Protein AF-A0ABD2VZR1-F1 (afdb_monomer_lite)

pLDDT: mean 88.56, std 12.57, range [44.75, 98.44]

Radius of gyration: 23.58 Å; chains: 1; bounding box: 72×34×69 Å

Secondary structure (DSSP, 8-state):
-HHHHS--HHHHHHHHHHHHHTT-HHHHHHHHHHHHHT----HHHHHHHHHHHHHTT-HHHHHHHHHHHHHHS-GGG--HHHHHHHHHHHHHTT-HHHHHHHHHHHHTTT--HHHHHHHHHHHHHH-SSSHHHHHHHHHHHHHHTT-HHHHHHHHHHHHHHHHHTS--HHHHHHHHHHHHHH-TT-GGGTSB--TT-TTS-B-HHHHHHHHTTTS--TT-HHHHHHHHHHHHHHHHHHHHHHHHHHHHHHHHHHHTT--

Sequence (259 aa):
MCYELSPSDHYGISLARMYKESRNWKKCSEIYNEIYRRGPTNIKVRLILALCFMNSKDFVKAKNCLDYIERLLPAEKRSKTYYHYLGKYYEKTGNKLKVKENYLKAIGETGNFPADMDYFNFIKNSSKNNEDAIKHLQNMLERYENRKGYTVNILLNLAFIYLFENNDKKQAAEYFLKAIKTNPLDPQLKDFRGPFQFKIKYNIFQLIRQNILTEYDKSYGATLKELKNYCIEYENQKQGSNALNSLDKKFAKALSLKE

Organism: NCBI:txid54128

Foldseek 3Di:
DVCVVPVDLVVLLVVLVVCVVVVVPPSSVVSLVVSVVVPDLDLVSLLSSLVNCLVVVVLVSNVVSLVSVPVVDPPVPDALSSLLSQLSSCVSVVPLVSNVVSLCSSQDDLGDLVSLLVVLLSVVVPDPDCVVSLVSLVVQCVNCVVPLLSNLLSLQQQLVCCVPPVVNLLSNLVSLLVSCVSPVPHVCCQFPQYSPRNVDGDNVLVVCVVRPVPDPDPPNPPSSVSSVVSSVVVVVVVVVVVVVVVVVVVVVVVVVVVD

Structure (mmCIF, N/CA/C/O backbone):
data_AF-A0ABD2VZR1-F1
#
_entry.id   AF-A0ABD2VZR1-F1
#
loop_
_atom_site.group_PDB
_atom_site.id
_atom_site.type_symbol
_atom_site.label_atom_id
_atom_site.label_alt_id
_atom_site.label_comp_id
_atom_site.label_asym_id
_atom_site.label_entity_id
_atom_site.label_seq_id
_atom_site.pdbx_PDB_ins_code
_atom_site.Cartn_x
_atom_site.Cartn_y
_atom_site.Cartn_z
_atom_site.occupancy
_atom_site.B_iso_or_equiv
_atom_site.auth_seq_id
_atom_site.auth_comp_id
_atom_site.auth_asym_id
_atom_site.auth_atom_id
_atom_site.pdbx_PDB_model_num
ATOM 1 N N . MET A 1 1 ? -3.777 8.237 -33.537 1.00 50.34 1 MET A N 1
ATOM 2 C CA . MET A 1 1 ? -3.324 9.509 -34.137 1.00 50.34 1 MET A CA 1
ATOM 3 C C . MET A 1 1 ? -1.960 9.985 -33.630 1.00 50.34 1 MET A C 1
ATOM 5 O O . MET A 1 1 ? -1.003 9.733 -34.336 1.00 50.34 1 MET A O 1
ATOM 9 N N . CYS A 1 2 ? -1.768 10.584 -32.440 1.00 46.00 2 CYS A N 1
ATOM 10 C CA . CYS A 1 2 ? -0.440 11.159 -32.094 1.00 46.00 2 CYS A CA 1
ATOM 11 C C . CYS A 1 2 ? 0.729 10.152 -31.980 1.00 46.00 2 CYS A C 1
ATOM 13 O O . CYS A 1 2 ? 1.847 10.490 -32.344 1.00 46.00 2 CYS A O 1
ATOM 15 N N . TYR A 1 3 ? 0.494 8.917 -31.516 1.00 54.31 3 TYR A N 1
ATOM 16 C CA . TYR A 1 3 ? 1.541 7.877 -31.456 1.00 54.31 3 TYR A CA 1
ATOM 17 C C . TYR A 1 3 ? 1.923 7.330 -32.843 1.00 54.31 3 TYR A C 1
ATOM 19 O O . TYR A 1 3 ? 3.084 7.024 -33.084 1.00 54.31 3 TYR A O 1
ATOM 27 N N . GLU A 1 4 ? 0.953 7.250 -33.756 1.00 56.28 4 GLU A N 1
ATOM 28 C CA . GLU A 1 4 ? 1.162 6.803 -35.143 1.00 56.28 4 GLU A CA 1
ATOM 29 C C . GLU A 1 4 ? 1.913 7.856 -35.970 1.00 56.28 4 GLU A C 1
ATOM 31 O O . GLU A 1 4 ? 2.596 7.510 -36.925 1.00 56.28 4 GLU A O 1
ATOM 36 N N . LEU A 1 5 ? 1.812 9.132 -35.582 1.00 49.75 5 LEU A N 1
ATOM 37 C CA . LEU A 1 5 ? 2.436 10.263 -36.273 1.00 49.75 5 LEU A CA 1
ATOM 38 C C . LEU A 1 5 ? 3.843 10.601 -35.740 1.00 49.75 5 LEU A C 1
ATOM 40 O O . LEU A 1 5 ? 4.643 11.182 -36.468 1.00 49.75 5 LEU A O 1
ATOM 44 N N . SER A 1 6 ? 4.173 10.239 -34.492 1.00 52.94 6 SER A N 1
ATOM 45 C CA . SER A 1 6 ? 5.535 10.332 -33.940 1.00 52.94 6 SER A CA 1
ATOM 46 C C . SER A 1 6 ? 5.726 9.337 -32.779 1.00 52.94 6 SER A C 1
ATOM 48 O O . SER A 1 6 ? 5.293 9.612 -31.651 1.00 52.94 6 SER A O 1
ATOM 50 N N . PRO A 1 7 ? 6.359 8.170 -33.017 1.00 61.22 7 PRO A N 1
ATOM 51 C CA . PRO A 1 7 ? 6.551 7.141 -31.996 1.00 61.22 7 PRO A CA 1
ATOM 52 C C . PRO A 1 7 ? 7.570 7.573 -30.932 1.00 61.22 7 PRO A C 1
ATOM 54 O O . PRO A 1 7 ? 8.730 7.171 -30.943 1.00 61.22 7 PRO A O 1
ATOM 57 N N . SER A 1 8 ? 7.144 8.391 -29.971 1.00 77.31 8 SER A N 1
ATOM 58 C CA . SER A 1 8 ? 7.929 8.646 -28.763 1.00 77.31 8 SER A CA 1
ATOM 59 C C . SER A 1 8 ? 7.570 7.624 -27.686 1.00 77.31 8 SER A C 1
ATOM 61 O O . SER A 1 8 ? 6.398 7.283 -27.483 1.00 77.31 8 SER A O 1
ATOM 63 N N . ASP A 1 9 ? 8.572 7.146 -26.947 1.00 79.69 9 ASP A N 1
ATOM 64 C CA . ASP A 1 9 ? 8.340 6.224 -25.831 1.00 79.69 9 ASP A CA 1
ATOM 65 C C . ASP A 1 9 ? 7.399 6.830 -24.782 1.00 79.69 9 ASP A C 1
ATOM 67 O O . ASP A 1 9 ? 6.584 6.124 -24.197 1.00 79.69 9 ASP A O 1
ATOM 71 N N . HIS A 1 10 ? 7.440 8.151 -24.585 1.00 77.12 10 HIS A N 1
ATOM 72 C CA . HIS A 1 10 ? 6.560 8.857 -23.653 1.00 77.12 10 HIS A CA 1
ATOM 73 C C . HIS A 1 10 ? 5.085 8.790 -24.082 1.00 77.12 10 HIS A C 1
ATOM 75 O O . HIS A 1 10 ? 4.210 8.520 -23.250 1.00 77.12 10 HIS A O 1
ATOM 81 N N . TYR A 1 11 ? 4.799 8.982 -25.375 1.00 82.81 11 TYR A N 1
ATOM 82 C CA . TYR A 1 11 ? 3.443 8.831 -25.909 1.00 82.81 11 TYR A CA 1
ATOM 83 C C . TYR A 1 11 ? 2.989 7.370 -25.871 1.00 82.81 11 TYR A C 1
ATOM 85 O O . TYR A 1 11 ? 1.862 7.099 -25.455 1.00 82.81 11 TYR A O 1
ATOM 93 N N . GLY A 1 12 ? 3.876 6.426 -26.198 1.00 84.38 12 GLY A N 1
ATOM 94 C CA . GLY A 1 12 ? 3.585 4.993 -26.115 1.00 84.38 12 GLY A CA 1
ATOM 95 C C . GLY A 1 12 ? 3.244 4.540 -24.693 1.00 84.38 12 GLY A C 1
ATOM 96 O O . GLY A 1 12 ? 2.244 3.857 -24.480 1.00 84.38 12 GLY A O 1
ATOM 97 N N . ILE A 1 13 ? 4.016 4.974 -23.691 1.00 87.94 13 ILE A N 1
ATOM 98 C CA . ILE A 1 13 ? 3.742 4.686 -22.276 1.00 87.94 13 ILE A CA 1
ATOM 99 C C . ILE A 1 13 ? 2.382 5.246 -21.848 1.00 87.94 13 ILE A C 1
ATOM 101 O O . ILE A 1 13 ? 1.636 4.570 -21.133 1.00 87.94 13 ILE A O 1
ATOM 105 N N . SER A 1 14 ? 2.051 6.461 -22.286 1.00 87.88 14 SER A N 1
ATOM 106 C CA . SER A 1 14 ? 0.778 7.108 -21.956 1.00 87.88 14 SER A CA 1
ATOM 107 C C . SER A 1 14 ? -0.401 6.357 -22.580 1.00 87.88 14 SER A C 1
ATOM 109 O O . SER A 1 14 ? -1.375 6.059 -21.891 1.00 87.88 14 SER A O 1
ATOM 111 N N . LEU A 1 15 ? -0.275 5.953 -23.846 1.00 89.00 15 LEU A N 1
ATOM 112 C CA . LEU A 1 15 ? -1.278 5.155 -24.547 1.00 89.00 15 LEU A CA 1
ATOM 113 C C . LEU A 1 15 ? -1.466 3.774 -23.904 1.00 89.00 15 LEU A C 1
ATOM 115 O O . LEU A 1 15 ? -2.593 3.351 -23.647 1.00 89.00 15 LEU A O 1
ATOM 119 N N . ALA A 1 16 ? -0.373 3.082 -23.579 1.00 88.75 16 ALA A N 1
ATOM 120 C CA . ALA A 1 16 ? -0.436 1.799 -22.887 1.00 88.75 16 ALA A CA 1
ATOM 121 C C . ALA A 1 16 ? -1.108 1.930 -21.510 1.00 88.75 16 ALA A C 1
ATOM 123 O O . ALA A 1 16 ? -1.916 1.081 -21.129 1.00 88.75 16 ALA A O 1
ATOM 124 N N . ARG A 1 17 ? -0.857 3.033 -20.788 1.00 87.00 17 ARG A N 1
ATOM 125 C CA . ARG A 1 17 ? -1.558 3.342 -19.536 1.00 87.00 17 ARG A CA 1
ATOM 126 C C . ARG A 1 17 ? -3.061 3.526 -19.762 1.00 87.00 17 ARG A C 1
ATOM 128 O O . ARG A 1 17 ? -3.834 2.960 -19.002 1.00 87.00 17 ARG A O 1
ATOM 135 N N . MET A 1 18 ? -3.493 4.228 -20.810 1.00 90.62 18 MET A N 1
ATOM 136 C CA . MET A 1 18 ? -4.925 4.351 -21.135 1.00 90.62 18 MET A CA 1
ATOM 137 C C . MET A 1 18 ? -5.574 2.988 -21.418 1.00 90.62 18 MET A C 1
ATOM 139 O O . MET A 1 18 ? -6.669 2.697 -20.928 1.00 90.62 18 MET A O 1
ATOM 143 N N . TYR A 1 19 ? -4.886 2.111 -22.154 1.00 90.62 19 TYR A N 1
ATOM 144 C CA . TYR A 1 19 ? -5.368 0.747 -22.377 1.00 90.62 19 TYR A CA 1
ATOM 145 C C . TYR A 1 19 ? -5.418 -0.080 -21.089 1.00 90.62 19 TYR A C 1
ATOM 147 O O . TYR A 1 19 ? -6.352 -0.851 -20.891 1.00 90.62 19 TYR A O 1
ATOM 155 N N . LYS A 1 20 ? -4.467 0.117 -20.172 1.00 87.00 20 LYS A N 1
ATOM 156 C CA . LYS A 1 20 ? -4.504 -0.490 -18.838 1.00 87.00 20 LYS A CA 1
ATOM 157 C C . LYS A 1 20 ? -5.729 -0.037 -18.033 1.00 87.00 20 LYS A C 1
ATOM 159 O O . LYS A 1 20 ? -6.418 -0.887 -17.476 1.00 87.00 20 LYS A O 1
ATOM 164 N N . GLU A 1 21 ? -6.010 1.265 -17.983 1.00 89.06 21 GLU A N 1
ATOM 165 C CA . GLU A 1 21 ? -7.158 1.809 -17.234 1.00 89.06 21 GLU A CA 1
ATOM 166 C C . GLU A 1 21 ? -8.500 1.337 -17.819 1.00 89.06 21 GLU A C 1
ATOM 168 O O . GLU A 1 21 ? -9.423 1.003 -17.081 1.00 89.06 21 GLU A O 1
ATOM 173 N N . SER A 1 22 ? -8.582 1.191 -19.146 1.00 92.19 22 SER A N 1
ATOM 174 C CA . SER A 1 22 ? -9.737 0.585 -19.833 1.00 92.19 22 SER A CA 1
ATOM 175 C C . SER A 1 22 ? -9.766 -0.950 -19.774 1.00 92.19 22 SER A C 1
ATOM 177 O O . SER A 1 22 ? -10.600 -1.578 -20.424 1.00 92.19 22 SER A O 1
ATOM 179 N N . ARG A 1 23 ? -8.873 -1.576 -18.990 1.00 89.25 23 ARG A N 1
ATOM 180 C CA . ARG A 1 23 ? -8.733 -3.036 -18.823 1.00 89.25 23 ARG A CA 1
ATOM 181 C C . ARG A 1 23 ? -8.449 -3.799 -20.121 1.00 89.25 23 ARG A C 1
ATOM 183 O O . ARG A 1 23 ? -8.603 -5.018 -20.176 1.00 89.25 23 ARG A O 1
ATOM 190 N N . ASN A 1 24 ? -7.977 -3.113 -21.157 1.00 92.06 24 ASN A N 1
ATOM 191 C CA . ASN A 1 24 ? -7.514 -3.733 -22.388 1.00 92.06 24 ASN A CA 1
ATOM 192 C C . ASN A 1 24 ? -6.059 -4.203 -22.232 1.00 92.06 24 ASN A C 1
ATOM 194 O O . ASN A 1 24 ? -5.109 -3.594 -22.731 1.00 92.06 24 ASN A O 1
ATOM 198 N N . TRP A 1 25 ? -5.886 -5.308 -21.505 1.00 88.69 25 TRP A N 1
ATOM 199 C CA . TRP A 1 25 ? -4.573 -5.873 -21.178 1.00 88.69 25 TRP A CA 1
ATOM 200 C C . TRP A 1 25 ? -3.774 -6.295 -22.413 1.00 88.69 25 TRP A C 1
ATOM 202 O O . TRP A 1 25 ? -2.551 -6.168 -22.413 1.00 88.69 25 TRP A O 1
ATOM 212 N N . LYS A 1 26 ? -4.460 -6.753 -23.469 1.00 91.50 26 LYS A N 1
ATOM 213 C CA . LYS A 1 26 ? -3.831 -7.199 -24.716 1.00 91.50 26 LYS A CA 1
ATOM 214 C C . LYS A 1 26 ? -3.113 -6.042 -25.414 1.00 91.50 26 LYS A C 1
ATOM 216 O O . LYS A 1 26 ? -1.892 -6.088 -25.537 1.00 91.50 26 LYS A O 1
ATOM 221 N N . LYS A 1 27 ? -3.838 -4.970 -25.761 1.00 91.31 27 LYS A N 1
ATOM 222 C CA . LYS A 1 27 ? -3.250 -3.790 -26.423 1.00 91.31 27 LYS A CA 1
ATOM 223 C C . LYS A 1 27 ? -2.188 -3.112 -25.559 1.00 91.31 27 LYS A C 1
ATOM 225 O O . LYS A 1 27 ? -1.153 -2.679 -26.050 1.00 91.31 27 LYS A O 1
ATOM 230 N N . CYS A 1 28 ? -2.425 -3.061 -24.249 1.00 90.31 28 CYS A N 1
ATOM 231 C CA . CYS A 1 28 ? -1.456 -2.561 -23.280 1.00 90.31 28 CYS A CA 1
ATOM 232 C C . CYS A 1 28 ? -0.124 -3.336 -23.344 1.00 90.31 28 CYS A C 1
ATOM 234 O O . CYS A 1 28 ? 0.944 -2.734 -23.467 1.00 90.31 28 CYS A O 1
ATOM 236 N N . SER A 1 29 ? -0.188 -4.671 -23.325 1.00 91.00 29 SER A N 1
ATOM 237 C CA . SER A 1 29 ? 0.989 -5.538 -23.433 1.00 91.00 29 SER A CA 1
ATOM 238 C C . SER A 1 29 ? 1.692 -5.398 -24.785 1.00 91.00 29 SER A C 1
ATOM 240 O O . SER A 1 29 ? 2.920 -5.328 -24.827 1.00 91.00 29 SER A O 1
ATOM 242 N N . GLU A 1 30 ? 0.942 -5.319 -25.888 1.00 92.56 30 GLU A N 1
ATOM 243 C CA . GLU A 1 30 ? 1.495 -5.136 -27.238 1.00 92.56 30 GLU A CA 1
ATOM 244 C C . GLU A 1 30 ? 2.356 -3.869 -27.320 1.00 92.56 30 GLU A C 1
ATOM 246 O O . GLU A 1 30 ? 3.522 -3.950 -27.712 1.00 92.56 30 GLU A O 1
ATOM 251 N N . ILE A 1 31 ? 1.833 -2.736 -26.840 1.00 92.38 31 ILE A N 1
ATOM 252 C CA . ILE A 1 31 ? 2.553 -1.456 -26.844 1.00 92.38 31 ILE A CA 1
ATOM 253 C C . ILE A 1 31 ? 3.791 -1.516 -25.942 1.00 92.38 31 ILE A C 1
ATOM 255 O O . ILE A 1 31 ? 4.868 -1.088 -26.350 1.00 92.38 31 ILE A O 1
ATOM 259 N N . TYR A 1 32 ? 3.695 -2.079 -24.731 1.00 94.00 32 TYR A N 1
ATOM 260 C CA . TYR A 1 32 ? 4.876 -2.208 -23.866 1.00 94.00 32 TYR A CA 1
ATOM 261 C C . TYR A 1 32 ? 5.965 -3.093 -24.482 1.00 94.00 32 TYR A C 1
ATOM 263 O O . TYR A 1 32 ? 7.149 -2.776 -24.358 1.00 94.00 32 TYR A O 1
ATOM 271 N N . ASN A 1 33 ? 5.592 -4.174 -25.171 1.00 94.44 33 ASN A N 1
ATOM 272 C CA . ASN A 1 33 ? 6.547 -5.027 -25.878 1.00 94.44 33 ASN A CA 1
ATOM 273 C C . ASN A 1 33 ? 7.143 -4.343 -27.114 1.00 94.44 33 ASN A C 1
ATOM 275 O O . ASN A 1 33 ? 8.298 -4.599 -27.448 1.00 94.44 33 ASN A O 1
ATOM 279 N N . GLU A 1 34 ? 6.387 -3.495 -27.808 1.00 93.44 34 GLU A N 1
ATOM 280 C CA . GLU A 1 34 ? 6.906 -2.669 -28.901 1.00 93.44 34 GLU A CA 1
ATOM 281 C C . GLU A 1 34 ? 7.941 -1.663 -28.385 1.00 93.44 34 GLU A C 1
ATOM 283 O O . GLU A 1 34 ? 9.075 -1.662 -28.862 1.00 93.44 34 GLU A O 1
ATOM 288 N N . ILE A 1 35 ? 7.602 -0.892 -27.344 1.00 93.56 35 ILE A N 1
ATOM 289 C CA . ILE A 1 35 ? 8.530 0.047 -26.697 1.00 93.56 35 ILE A CA 1
ATOM 290 C C . ILE A 1 35 ? 9.787 -0.700 -26.252 1.00 93.56 35 ILE A C 1
ATOM 292 O O . ILE A 1 35 ? 10.892 -0.277 -26.567 1.00 93.56 35 ILE A O 1
ATOM 296 N N . TYR A 1 36 ? 9.638 -1.837 -25.566 1.00 94.62 36 TYR A N 1
ATOM 297 C CA . TYR A 1 36 ? 10.771 -2.642 -25.110 1.00 94.62 36 TYR A CA 1
ATOM 298 C C . TYR A 1 36 ? 11.687 -3.088 -26.258 1.00 94.62 36 TYR A C 1
ATOM 300 O O . TYR A 1 36 ? 12.907 -2.984 -26.125 1.00 94.62 36 TYR A O 1
ATOM 308 N N . ARG A 1 37 ? 11.119 -3.529 -27.392 1.00 94.12 37 ARG A N 1
ATOM 309 C CA . ARG A 1 37 ? 11.880 -3.951 -28.583 1.00 94.12 37 ARG A CA 1
ATOM 310 C C . ARG A 1 37 ? 12.708 -2.825 -29.198 1.00 94.12 37 ARG A C 1
ATOM 312 O O . ARG A 1 37 ? 13.781 -3.101 -29.718 1.00 94.12 37 ARG A O 1
ATOM 319 N N . ARG A 1 38 ? 12.263 -1.570 -29.085 1.00 91.88 38 ARG A N 1
ATOM 320 C CA . ARG A 1 38 ? 13.041 -0.396 -29.521 1.00 91.88 38 ARG A CA 1
ATOM 321 C C . ARG A 1 38 ? 14.235 -0.077 -28.615 1.00 91.88 38 ARG A C 1
ATOM 323 O O . ARG A 1 38 ? 15.052 0.762 -28.969 1.00 91.88 38 ARG A O 1
ATOM 330 N N . GLY A 1 39 ? 14.357 -0.735 -27.459 1.00 90.69 39 GLY A N 1
ATOM 331 C CA . GLY A 1 39 ? 15.510 -0.599 -26.568 1.00 90.69 39 GLY A CA 1
ATOM 332 C C . GLY A 1 39 ? 15.634 0.787 -25.919 1.00 90.69 39 GLY A C 1
ATOM 333 O O . GLY A 1 39 ? 16.695 1.400 -26.017 1.00 90.69 39 GLY A O 1
ATOM 334 N N . PRO A 1 40 ? 14.606 1.282 -25.203 1.00 90.06 40 PRO A N 1
ATOM 335 C CA . PRO A 1 40 ? 14.547 2.666 -24.737 1.00 90.06 40 PRO A CA 1
ATOM 336 C C . PRO A 1 40 ? 15.723 2.980 -23.814 1.00 90.06 40 PRO A C 1
ATOM 338 O O . PRO A 1 40 ? 15.978 2.248 -22.861 1.00 90.06 40 PRO A O 1
ATOM 341 N N . THR A 1 41 ? 16.452 4.067 -24.039 1.00 91.44 41 THR A N 1
ATOM 342 C CA . THR A 1 41 ? 17.590 4.444 -23.175 1.00 91.44 41 THR A CA 1
ATOM 343 C C . THR A 1 41 ? 17.154 5.230 -21.938 1.00 91.44 41 THR A C 1
ATOM 345 O O . THR A 1 41 ? 17.880 5.296 -20.945 1.00 91.44 41 THR A O 1
ATOM 348 N N . ASN A 1 42 ? 15.937 5.781 -21.959 1.00 92.25 42 ASN A N 1
ATOM 349 C CA . ASN A 1 42 ? 15.376 6.574 -20.875 1.00 92.25 42 ASN A CA 1
ATOM 350 C C . ASN A 1 42 ? 15.079 5.715 -19.628 1.00 92.25 42 ASN A C 1
ATOM 352 O O . ASN A 1 42 ? 14.276 4.778 -19.660 1.00 92.25 42 ASN A O 1
ATOM 356 N N . ILE A 1 43 ? 15.682 6.089 -18.496 1.00 94.56 43 ILE A N 1
ATOM 357 C CA . ILE A 1 43 ? 15.555 5.379 -17.214 1.00 94.56 43 ILE A CA 1
ATOM 358 C C . ILE A 1 43 ? 14.103 5.323 -16.723 1.00 94.56 43 ILE A C 1
ATOM 360 O O . ILE A 1 43 ? 13.662 4.281 -16.240 1.00 94.56 43 ILE A O 1
ATOM 364 N N . LYS A 1 44 ? 13.332 6.411 -16.863 1.00 93.12 44 LYS A N 1
ATOM 365 C CA . LYS A 1 44 ? 11.927 6.447 -16.424 1.00 93.12 44 LYS A CA 1
ATOM 366 C C . LYS A 1 44 ? 11.086 5.457 -17.227 1.00 93.12 44 LYS A C 1
ATOM 368 O O . LYS A 1 44 ? 10.305 4.714 -16.639 1.00 93.12 44 LYS A O 1
ATOM 373 N N . VAL A 1 45 ? 11.291 5.396 -18.545 1.00 94.12 45 VAL A N 1
ATOM 374 C CA . VAL A 1 45 ? 10.614 4.422 -19.418 1.00 94.12 45 VAL A CA 1
ATOM 375 C C . VAL A 1 45 ? 10.962 2.996 -18.993 1.00 94.12 45 VAL A C 1
ATOM 377 O O . VAL A 1 45 ? 10.062 2.174 -18.828 1.00 94.12 45 VAL A O 1
ATOM 380 N N . ARG A 1 46 ? 12.241 2.701 -18.724 1.00 95.62 46 ARG A N 1
ATOM 381 C CA . ARG A 1 46 ? 12.655 1.368 -18.256 1.00 95.62 46 ARG A CA 1
ATOM 382 C C . ARG A 1 46 ? 12.079 0.985 -16.901 1.00 95.62 46 ARG A C 1
ATOM 384 O O . ARG A 1 46 ? 11.682 -0.163 -16.739 1.00 95.62 46 ARG A O 1
ATOM 391 N N . LEU A 1 47 ? 11.984 1.915 -15.952 1.00 97.25 47 LEU A N 1
ATOM 392 C CA . LEU A 1 47 ? 11.329 1.654 -14.667 1.00 97.25 47 LEU A CA 1
ATOM 393 C C . LEU A 1 47 ? 9.849 1.303 -14.855 1.00 97.25 47 LEU A C 1
ATOM 395 O O . LEU A 1 47 ? 9.365 0.346 -14.252 1.00 97.25 47 LEU A O 1
ATOM 399 N N . ILE A 1 48 ? 9.138 2.027 -15.723 1.00 95.06 48 ILE A N 1
ATOM 400 C CA . ILE A 1 48 ? 7.729 1.738 -16.022 1.00 95.06 48 ILE A CA 1
ATOM 401 C C . ILE A 1 48 ? 7.593 0.362 -16.680 1.00 95.06 48 ILE A C 1
ATOM 403 O O . ILE A 1 48 ? 6.767 -0.437 -16.242 1.00 95.06 48 ILE A O 1
ATOM 407 N N . LEU A 1 49 ? 8.432 0.049 -17.673 1.00 96.25 49 LEU A N 1
ATOM 408 C CA . LEU A 1 49 ? 8.454 -1.273 -18.303 1.00 96.25 49 LEU A CA 1
ATOM 409 C C . LEU A 1 49 ? 8.750 -2.381 -17.288 1.00 96.25 49 LEU A C 1
ATOM 411 O O . LEU A 1 49 ? 8.037 -3.380 -17.279 1.00 96.25 49 LEU A O 1
ATOM 415 N N . ALA A 1 50 ? 9.724 -2.191 -16.391 1.00 97.81 50 ALA A N 1
ATOM 416 C CA . ALA A 1 50 ? 10.031 -3.153 -15.336 1.00 97.81 50 ALA A CA 1
ATOM 417 C C . ALA A 1 50 ? 8.797 -3.449 -14.473 1.00 97.81 50 ALA A C 1
ATOM 419 O O . ALA A 1 50 ? 8.443 -4.610 -14.275 1.00 97.81 50 ALA A O 1
ATOM 420 N N . LEU A 1 51 ? 8.090 -2.410 -14.015 1.00 95.75 51 LEU A N 1
ATOM 421 C CA . LEU A 1 51 ? 6.862 -2.576 -13.238 1.00 95.75 51 LEU A CA 1
ATOM 422 C C . LEU A 1 51 ? 5.761 -3.299 -14.027 1.00 95.75 51 LEU A C 1
ATOM 424 O O . LEU A 1 51 ? 5.070 -4.163 -13.484 1.00 95.75 51 LEU A O 1
ATOM 428 N N . CYS A 1 52 ? 5.591 -2.972 -15.305 1.00 93.81 52 CYS A N 1
ATOM 429 C CA . CYS A 1 52 ? 4.592 -3.604 -16.162 1.00 93.81 52 CYS A CA 1
ATOM 430 C C . CYS A 1 52 ? 4.902 -5.082 -16.432 1.00 93.81 52 CYS A C 1
ATOM 432 O O . CYS A 1 52 ? 4.009 -5.927 -16.322 1.00 93.81 52 CYS A O 1
ATOM 434 N N . PHE A 1 53 ? 6.160 -5.413 -16.710 1.00 96.75 53 PHE A N 1
ATOM 435 C CA . PHE A 1 53 ? 6.599 -6.791 -16.908 1.00 96.75 53 PHE A CA 1
ATOM 436 C C . PHE A 1 53 ? 6.497 -7.616 -15.620 1.00 96.75 53 PHE A C 1
ATOM 438 O O . PHE A 1 53 ? 5.987 -8.731 -15.652 1.00 96.75 53 PHE A O 1
ATOM 445 N N . MET A 1 54 ? 6.804 -7.036 -14.453 1.00 96.50 54 MET A N 1
ATOM 446 C CA . MET A 1 54 ? 6.537 -7.685 -13.161 1.00 96.50 54 MET A CA 1
ATOM 447 C C . MET A 1 54 ? 5.050 -7.996 -12.941 1.00 96.50 54 MET A C 1
ATOM 449 O O . MET A 1 54 ? 4.711 -9.052 -12.408 1.00 96.50 54 MET A O 1
ATOM 453 N N . ASN A 1 55 ? 4.148 -7.092 -13.335 1.00 91.88 55 ASN A N 1
ATOM 454 C CA . ASN A 1 55 ? 2.703 -7.299 -13.187 1.00 91.88 55 ASN A CA 1
ATOM 455 C C . ASN A 1 55 ? 2.152 -8.356 -14.155 1.00 91.88 55 ASN A C 1
ATOM 457 O O . ASN A 1 55 ? 1.196 -9.048 -13.816 1.00 91.88 55 ASN A O 1
ATOM 461 N N . SER A 1 56 ? 2.767 -8.503 -15.329 1.00 92.44 56 SER A N 1
ATOM 462 C CA . SER A 1 56 ? 2.448 -9.550 -16.312 1.00 92.44 56 SER A CA 1
ATOM 463 C C . SER A 1 56 ? 3.242 -10.846 -16.104 1.00 92.44 56 SER A C 1
ATOM 465 O O . SER A 1 56 ? 3.079 -11.783 -16.879 1.00 92.44 56 SER A O 1
ATOM 467 N N . LYS A 1 57 ? 4.046 -10.926 -15.032 1.00 95.00 57 LYS A N 1
ATOM 468 C CA . LYS A 1 57 ? 4.917 -12.062 -14.681 1.00 95.00 57 LYS A CA 1
ATOM 469 C C . LYS A 1 57 ? 6.029 -12.364 -15.700 1.00 95.00 57 LYS A C 1
ATOM 471 O O . LYS A 1 57 ? 6.647 -13.421 -15.629 1.00 95.00 57 LYS A O 1
ATOM 476 N N . ASP A 1 58 ? 6.342 -11.431 -16.598 1.00 96.69 58 ASP A N 1
ATOM 477 C CA . ASP A 1 58 ? 7.519 -11.511 -17.470 1.00 96.69 58 ASP A CA 1
ATOM 478 C C . ASP A 1 58 ? 8.761 -11.035 -16.696 1.00 96.69 58 ASP A C 1
ATOM 480 O O . ASP A 1 58 ? 9.259 -9.915 -16.842 1.00 96.69 58 ASP A O 1
ATOM 484 N N . PHE A 1 59 ? 9.237 -11.881 -15.780 1.00 97.38 59 PHE A N 1
ATOM 485 C CA . PHE A 1 59 ? 10.352 -11.531 -14.896 1.00 97.38 59 PHE A CA 1
ATOM 486 C C . PHE A 1 59 ? 11.672 -11.357 -15.653 1.00 97.38 59 PHE A C 1
ATOM 488 O O . PHE A 1 59 ? 12.514 -10.570 -15.225 1.00 97.38 59 PHE A O 1
ATOM 495 N N . VAL A 1 60 ? 11.829 -12.010 -16.808 1.00 97.75 60 VAL A N 1
ATOM 496 C CA . VAL A 1 60 ? 13.017 -11.872 -17.658 1.00 97.75 60 VAL A CA 1
ATOM 497 C C . VAL A 1 60 ? 13.113 -10.448 -18.202 1.00 97.75 60 VAL A C 1
ATOM 499 O O . VAL A 1 60 ? 14.122 -9.772 -17.984 1.00 97.75 60 VAL A O 1
ATOM 502 N N . LYS A 1 61 ? 12.053 -9.932 -18.841 1.00 98.12 61 LYS A N 1
ATOM 503 C CA . LYS A 1 61 ? 12.067 -8.546 -19.338 1.00 98.12 61 LYS A CA 1
ATOM 504 C C . LYS A 1 61 ? 12.129 -7.531 -18.205 1.00 98.12 61 LYS A C 1
ATOM 506 O O . LYS A 1 61 ? 12.828 -6.525 -18.335 1.00 98.12 61 LYS A O 1
ATOM 511 N N . ALA A 1 62 ? 11.459 -7.802 -17.082 1.00 98.19 62 ALA A N 1
ATOM 512 C CA . ALA A 1 62 ? 11.534 -6.940 -15.908 1.00 98.19 62 ALA A CA 1
ATOM 513 C C . ALA A 1 62 ? 12.974 -6.795 -15.391 1.00 98.19 62 ALA A C 1
ATOM 515 O O . ALA A 1 62 ? 13.441 -5.670 -15.193 1.00 98.19 62 ALA A O 1
ATOM 516 N N . LYS A 1 63 ? 13.692 -7.916 -15.233 1.00 98.00 63 LYS A N 1
ATOM 517 C CA . LYS A 1 63 ? 15.090 -7.919 -14.794 1.00 98.00 63 LYS A CA 1
ATOM 518 C C . LYS A 1 63 ? 15.987 -7.205 -15.798 1.00 98.00 63 LYS A C 1
ATOM 520 O O . LYS A 1 63 ? 16.745 -6.333 -15.398 1.00 98.00 63 LYS A O 1
ATOM 525 N N . ASN A 1 64 ? 15.811 -7.453 -17.097 1.00 98.25 64 ASN A N 1
ATOM 526 C CA . ASN A 1 64 ? 16.562 -6.758 -18.150 1.00 98.25 64 ASN A CA 1
ATOM 527 C C . ASN A 1 64 ? 16.402 -5.226 -18.092 1.00 98.25 64 ASN A C 1
ATOM 529 O O . ASN A 1 64 ? 17.356 -4.482 -18.333 1.00 98.25 64 ASN A O 1
ATOM 533 N N . CYS A 1 65 ? 15.199 -4.730 -17.784 1.00 98.19 65 CYS A N 1
ATOM 534 C CA . CYS A 1 65 ? 14.962 -3.298 -17.609 1.00 98.19 65 CYS A CA 1
ATOM 535 C C . CYS A 1 65 ? 15.712 -2.726 -16.397 1.00 98.19 65 CYS A C 1
ATOM 537 O O . CYS A 1 65 ? 16.292 -1.647 -16.516 1.00 98.19 65 CYS A O 1
ATOM 539 N N . LEU A 1 66 ? 15.715 -3.436 -15.265 1.00 98.31 66 LEU A N 1
ATOM 540 C CA . LEU A 1 66 ? 16.421 -3.023 -14.046 1.00 98.31 66 LEU A CA 1
ATOM 541 C C . LEU A 1 66 ? 17.948 -3.104 -14.227 1.00 98.31 66 LEU A C 1
ATOM 543 O O . LEU A 1 66 ? 18.647 -2.148 -13.906 1.00 98.31 66 LEU A O 1
ATOM 547 N N . ASP A 1 67 ? 18.455 -4.159 -14.860 1.00 97.88 67 ASP A N 1
ATOM 548 C CA . ASP A 1 67 ? 19.894 -4.394 -15.064 1.00 97.88 67 ASP A CA 1
ATOM 549 C C . ASP A 1 67 ? 20.528 -3.397 -16.020 1.00 97.88 67 ASP A C 1
ATOM 551 O O . ASP A 1 67 ? 21.711 -3.070 -15.932 1.00 97.88 67 ASP A O 1
ATOM 555 N N . TYR A 1 68 ? 19.741 -2.876 -16.956 1.00 97.81 68 TYR A N 1
ATOM 556 C CA . TYR A 1 68 ? 20.190 -1.750 -17.756 1.00 97.81 68 TYR A CA 1
ATOM 557 C C . TYR A 1 68 ? 20.476 -0.520 -16.885 1.00 97.81 68 TYR A C 1
ATOM 559 O O . TYR A 1 68 ? 21.496 0.135 -17.073 1.00 97.81 68 TYR A O 1
ATOM 567 N N . ILE A 1 69 ? 19.595 -0.208 -15.929 1.00 97.69 69 ILE A N 1
ATOM 568 C CA . ILE A 1 69 ? 19.768 0.944 -15.034 1.00 97.69 69 ILE A CA 1
ATOM 569 C C . ILE A 1 69 ? 20.960 0.703 -14.104 1.00 97.69 69 ILE A C 1
ATOM 571 O O . ILE A 1 69 ? 21.749 1.618 -13.886 1.00 97.69 69 ILE A O 1
ATOM 575 N N . GLU A 1 70 ? 21.118 -0.528 -13.612 1.00 97.19 70 GLU A N 1
ATOM 576 C CA . GLU A 1 70 ? 22.259 -0.944 -12.795 1.00 97.19 70 GLU A CA 1
ATOM 577 C C . GLU A 1 70 ? 23.604 -0.723 -13.498 1.00 97.19 70 GLU A C 1
ATOM 579 O O . GLU A 1 70 ? 24.531 -0.199 -12.883 1.00 97.19 70 GLU A O 1
ATOM 584 N N . ARG A 1 71 ? 23.700 -1.083 -14.785 1.00 97.31 71 ARG A N 1
ATOM 585 C CA . ARG A 1 71 ? 24.912 -0.884 -15.596 1.00 97.31 71 ARG A CA 1
ATOM 586 C C . ARG A 1 71 ? 25.160 0.57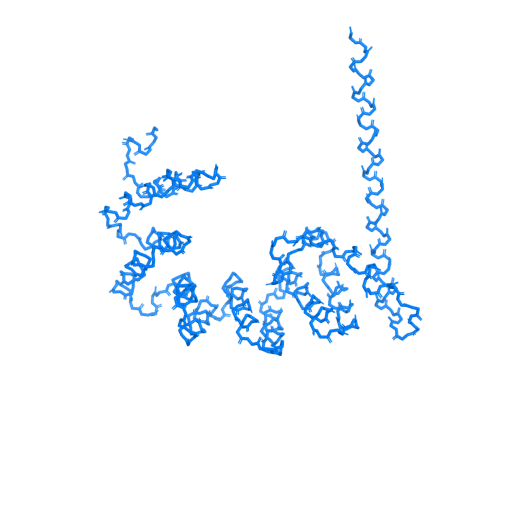6 -15.959 1.00 97.31 71 ARG A C 1
ATOM 588 O O . ARG A 1 71 ? 26.309 0.983 -16.073 1.00 97.31 71 ARG A O 1
ATOM 595 N N . LEU A 1 72 ? 24.097 1.350 -16.172 1.00 96.31 72 LEU A N 1
ATOM 596 C CA . LEU A 1 72 ? 24.201 2.749 -16.585 1.00 96.31 72 LEU A CA 1
ATOM 597 C C . LEU A 1 72 ? 24.568 3.681 -15.424 1.00 96.31 72 LEU A C 1
ATOM 599 O O . LEU A 1 72 ? 25.249 4.682 -15.633 1.00 96.31 72 LEU A O 1
ATOM 603 N N . LEU A 1 73 ?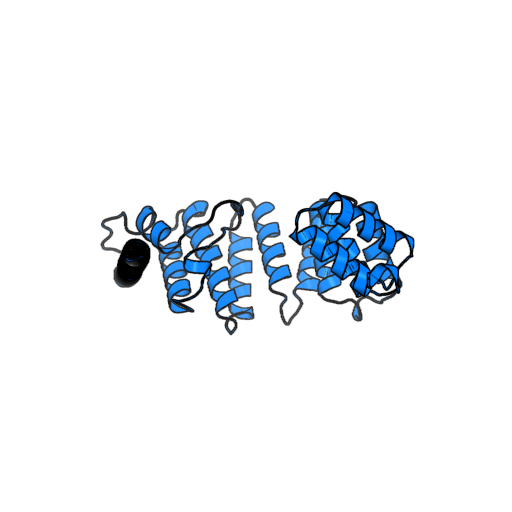 24.073 3.392 -14.217 1.00 96.56 73 LEU A N 1
ATOM 604 C CA . LEU A 1 73 ? 24.209 4.273 -13.063 1.00 96.56 73 LEU A CA 1
ATOM 605 C C . LEU A 1 73 ? 24.931 3.585 -11.897 1.00 96.56 73 LEU A C 1
ATOM 607 O O . LEU A 1 73 ? 24.514 2.497 -11.475 1.00 96.56 73 LEU A O 1
ATOM 611 N N . PRO A 1 74 ? 25.932 4.247 -11.287 1.00 96.25 74 PRO A N 1
ATOM 612 C CA . PRO A 1 74 ? 26.509 3.783 -10.031 1.00 96.25 74 PRO A CA 1
ATOM 613 C C . PRO A 1 74 ? 25.468 3.874 -8.902 1.00 96.25 74 PRO A C 1
ATOM 615 O O . PRO A 1 74 ? 24.457 4.576 -9.033 1.00 96.25 74 PRO A O 1
ATOM 618 N N . ALA A 1 75 ? 25.679 3.136 -7.811 1.00 93.50 75 ALA A N 1
ATOM 619 C CA . ALA A 1 75 ? 24.677 2.922 -6.764 1.00 93.50 75 ALA A CA 1
ATOM 620 C C . ALA A 1 75 ? 24.136 4.227 -6.149 1.00 93.50 75 ALA A C 1
ATOM 622 O O . ALA A 1 75 ? 22.941 4.314 -5.855 1.00 93.50 75 ALA A O 1
ATOM 623 N N . GLU A 1 76 ? 24.984 5.247 -6.038 1.00 92.50 76 GLU A N 1
ATOM 624 C CA . GLU A 1 76 ? 24.714 6.560 -5.442 1.00 92.50 76 GLU A CA 1
ATOM 625 C C . GLU A 1 76 ? 23.785 7.413 -6.317 1.00 92.50 76 GLU A C 1
ATOM 627 O O . GLU A 1 76 ? 23.081 8.289 -5.821 1.00 92.50 76 GLU A O 1
ATOM 632 N N . LYS A 1 77 ? 23.755 7.153 -7.632 1.00 95.06 77 LYS A N 1
ATOM 633 C CA . LYS A 1 77 ? 22.902 7.869 -8.597 1.00 95.06 77 LYS A CA 1
ATOM 634 C C . LYS A 1 77 ? 21.580 7.148 -8.877 1.00 95.06 77 LYS A C 1
ATOM 636 O O . LYS A 1 77 ? 20.758 7.650 -9.647 1.00 95.06 77 LYS A O 1
ATOM 641 N N . ARG A 1 78 ? 21.350 5.969 -8.287 1.00 95.56 78 ARG A N 1
ATOM 642 C CA . ARG A 1 78 ? 20.110 5.199 -8.478 1.00 95.56 78 ARG A CA 1
ATOM 643 C C . ARG A 1 78 ? 18.990 5.783 -7.621 1.00 95.56 78 ARG A C 1
ATOM 645 O O . ARG A 1 78 ? 19.164 6.076 -6.444 1.00 95.56 78 ARG A O 1
ATOM 652 N N . SER A 1 79 ? 17.812 5.944 -8.217 1.00 95.56 79 SER A N 1
ATOM 653 C CA . SER A 1 79 ? 16.671 6.566 -7.543 1.00 95.56 79 SER A CA 1
ATOM 654 C C . SER A 1 79 ? 16.001 5.634 -6.528 1.00 95.56 79 SER A C 1
ATOM 656 O O . SER A 1 79 ? 16.029 4.409 -6.661 1.00 95.56 79 SER A O 1
ATOM 658 N N . LYS A 1 80 ? 15.274 6.212 -5.564 1.00 96.56 80 LYS A N 1
ATOM 659 C CA . LYS A 1 80 ? 14.389 5.457 -4.659 1.00 96.56 80 LYS A CA 1
ATOM 660 C C . LYS A 1 80 ? 13.390 4.568 -5.412 1.00 96.56 80 LYS A C 1
ATOM 662 O O . LYS A 1 80 ? 13.120 3.452 -4.984 1.00 96.56 80 LYS A O 1
ATOM 667 N N . THR A 1 81 ? 12.872 5.029 -6.556 1.00 97.06 81 THR A N 1
ATOM 668 C CA . THR A 1 81 ? 11.962 4.248 -7.416 1.00 97.06 81 THR A CA 1
ATOM 669 C C . THR A 1 81 ? 12.636 3.009 -8.000 1.00 97.06 81 THR A C 1
ATOM 671 O O . THR A 1 81 ? 12.001 1.961 -8.084 1.00 97.06 81 THR A O 1
ATOM 674 N N . TYR A 1 82 ? 13.914 3.101 -8.381 1.00 98.06 82 TYR A N 1
ATOM 675 C CA . TYR A 1 82 ? 14.671 1.939 -8.842 1.00 98.06 82 TYR A CA 1
ATOM 676 C C . TYR A 1 82 ? 14.751 0.869 -7.752 1.00 98.06 82 TYR A C 1
ATOM 678 O O . TYR A 1 82 ? 14.357 -0.272 -7.989 1.00 98.06 82 TYR A O 1
ATOM 686 N N . TYR A 1 83 ? 15.169 1.252 -6.544 1.00 98.38 83 TYR A N 1
ATOM 687 C CA . TYR A 1 83 ? 15.236 0.325 -5.415 1.00 98.38 83 TYR A CA 1
ATOM 688 C C . TYR A 1 83 ? 13.855 -0.217 -5.032 1.00 98.38 83 TYR A C 1
ATOM 690 O O . TYR A 1 83 ? 13.720 -1.401 -4.741 1.00 98.38 83 TYR A O 1
ATOM 698 N N . HIS A 1 84 ? 12.804 0.603 -5.130 1.00 98.31 84 HIS A N 1
ATOM 699 C CA . HIS A 1 84 ? 11.431 0.160 -4.882 1.00 98.31 84 HIS A CA 1
ATOM 700 C C . HIS A 1 84 ? 11.036 -0.968 -5.839 1.00 98.31 84 HIS A C 1
ATOM 702 O O . HIS A 1 84 ? 10.517 -2.003 -5.422 1.00 98.31 84 HIS A O 1
ATOM 708 N N . TYR A 1 85 ? 11.311 -0.792 -7.131 1.00 98.38 85 TYR A N 1
ATOM 709 C CA . TYR A 1 85 ? 10.958 -1.781 -8.146 1.00 98.38 85 TYR A CA 1
ATOM 710 C C . TYR A 1 85 ? 11.858 -3.014 -8.088 1.00 98.38 85 TYR A C 1
ATOM 712 O O . TYR A 1 85 ? 11.383 -4.115 -8.352 1.00 98.38 85 TYR A O 1
ATOM 720 N N . LEU A 1 86 ? 13.115 -2.863 -7.674 1.00 98.12 86 LEU A N 1
ATOM 721 C CA . LEU A 1 86 ? 14.008 -3.989 -7.432 1.00 98.12 86 LEU A CA 1
ATOM 722 C C . LEU A 1 86 ? 13.570 -4.814 -6.205 1.00 98.12 86 LEU A C 1
ATOM 724 O O . LEU A 1 86 ? 13.588 -6.042 -6.261 1.00 98.12 86 LEU A O 1
ATOM 728 N N . GLY A 1 87 ? 13.079 -4.167 -5.142 1.00 98.00 87 GLY A N 1
ATOM 729 C CA . GLY A 1 87 ? 12.444 -4.836 -4.000 1.00 98.00 87 GLY A CA 1
ATOM 730 C C . GLY A 1 87 ? 11.215 -5.642 -4.423 1.00 98.00 87 GLY A C 1
ATOM 731 O O . GLY A 1 87 ? 11.144 -6.841 -4.157 1.00 98.00 87 GLY A O 1
ATOM 732 N N . LYS A 1 88 ? 10.315 -5.024 -5.201 1.00 97.81 88 LYS A N 1
ATOM 733 C CA . LYS A 1 88 ? 9.149 -5.703 -5.797 1.00 97.81 88 LYS A CA 1
ATOM 734 C C . LYS A 1 88 ? 9.522 -6.882 -6.686 1.00 97.81 88 LYS A C 1
ATOM 736 O O . LYS A 1 88 ? 8.825 -7.897 -6.679 1.00 97.81 88 LYS A O 1
ATOM 741 N N . TYR A 1 89 ? 10.593 -6.746 -7.464 1.00 98.38 89 TYR A N 1
ATOM 742 C CA . TYR A 1 89 ? 11.097 -7.824 -8.305 1.00 98.38 89 TYR A CA 1
ATOM 743 C C . TYR A 1 89 ? 11.499 -9.014 -7.439 1.00 98.38 89 TYR A C 1
ATOM 745 O O . TYR A 1 89 ? 10.965 -10.107 -7.618 1.00 98.38 89 TYR A O 1
ATOM 753 N N . TYR A 1 90 ? 12.362 -8.785 -6.447 1.00 98.00 90 TYR A N 1
ATOM 754 C CA . TYR A 1 90 ? 12.834 -9.851 -5.570 1.00 98.00 90 TYR A CA 1
ATOM 755 C C . TYR A 1 90 ? 11.730 -10.470 -4.718 1.00 98.00 90 TYR A C 1
ATOM 757 O O . TYR A 1 90 ? 11.805 -11.661 -4.422 1.00 98.00 90 TYR A O 1
ATOM 765 N N . GLU A 1 91 ? 10.691 -9.710 -4.374 1.00 95.81 91 GLU A N 1
ATOM 766 C CA . GLU A 1 91 ? 9.531 -10.227 -3.650 1.00 95.81 91 GLU A CA 1
ATOM 767 C C . GLU A 1 91 ? 8.765 -11.222 -4.520 1.00 95.81 91 GLU A C 1
ATOM 769 O O . GLU A 1 91 ? 8.488 -12.342 -4.096 1.00 95.81 91 GLU A O 1
ATOM 774 N N . LYS A 1 92 ? 8.508 -10.856 -5.780 1.00 95.19 92 LYS A N 1
ATOM 775 C CA . LYS A 1 92 ? 7.811 -11.721 -6.739 1.00 95.19 92 LYS A CA 1
ATOM 776 C C . LYS A 1 92 ? 8.629 -12.939 -7.164 1.00 95.19 92 LYS A C 1
ATOM 778 O O . LYS A 1 92 ? 8.033 -13.948 -7.527 1.00 95.19 92 LYS A O 1
ATOM 783 N N . THR A 1 93 ? 9.959 -12.860 -7.121 1.00 95.75 93 THR A N 1
ATOM 784 C CA . THR A 1 93 ? 10.855 -13.982 -7.452 1.00 95.75 93 THR A CA 1
ATOM 785 C C . THR A 1 93 ? 11.363 -14.745 -6.223 1.00 95.75 93 THR A C 1
ATOM 787 O O . THR A 1 93 ? 12.195 -15.635 -6.370 1.00 95.75 93 THR A O 1
ATOM 790 N N . GLY A 1 94 ? 10.909 -14.404 -5.012 1.00 93.19 94 GLY A N 1
ATOM 791 C CA . GLY A 1 94 ? 11.165 -15.173 -3.789 1.00 93.19 94 GLY A CA 1
ATOM 792 C C . GLY A 1 94 ? 12.510 -14.942 -3.081 1.00 93.19 94 GLY A C 1
ATOM 793 O O . GLY A 1 94 ? 12.841 -15.694 -2.166 1.00 93.19 94 GLY A O 1
ATOM 794 N N . ASN A 1 95 ? 13.292 -13.913 -3.430 1.00 94.12 95 ASN A N 1
ATOM 795 C CA . ASN A 1 95 ? 14.567 -13.632 -2.752 1.00 94.12 95 ASN A CA 1
ATOM 796 C C . ASN A 1 95 ? 14.378 -12.694 -1.546 1.00 94.12 95 ASN A C 1
ATOM 798 O O . ASN A 1 95 ? 14.598 -11.487 -1.641 1.00 94.12 95 ASN A O 1
ATOM 802 N N . LYS A 1 96 ? 14.001 -13.261 -0.394 1.00 91.19 96 LYS A N 1
ATOM 803 C CA . LYS A 1 96 ? 13.661 -12.508 0.832 1.00 91.19 96 LYS A CA 1
ATOM 804 C C . LYS A 1 96 ? 14.753 -11.545 1.317 1.00 91.19 96 LYS A C 1
ATOM 806 O O . LYS A 1 96 ? 14.431 -10.442 1.752 1.00 91.19 96 LYS A O 1
ATOM 811 N N . LEU A 1 97 ? 16.031 -11.930 1.234 1.00 92.56 97 LEU A N 1
ATOM 812 C CA . LEU A 1 97 ? 17.140 -11.076 1.684 1.00 92.56 97 LEU A CA 1
ATOM 813 C C . LEU A 1 97 ? 17.210 -9.790 0.860 1.00 92.56 97 LEU A C 1
ATOM 815 O O . LEU A 1 97 ? 17.250 -8.688 1.410 1.00 92.56 97 LEU A O 1
ATOM 819 N N . LYS A 1 98 ? 17.135 -9.928 -0.466 1.00 96.88 98 LYS A N 1
ATOM 820 C CA . LYS A 1 98 ? 17.183 -8.780 -1.368 1.00 96.88 98 LYS A CA 1
ATOM 821 C C . LYS A 1 98 ? 15.912 -7.933 -1.316 1.00 96.88 98 LYS A C 1
ATOM 823 O O . LYS A 1 98 ? 15.986 -6.744 -1.610 1.00 96.88 98 LYS A O 1
ATOM 828 N N . VAL A 1 99 ? 14.769 -8.492 -0.912 1.00 96.50 99 VAL A N 1
ATOM 829 C CA . VAL A 1 99 ? 13.544 -7.707 -0.679 1.00 96.50 99 VAL A CA 1
ATOM 830 C C . VAL A 1 99 ? 13.775 -6.645 0.390 1.00 96.50 99 VAL A C 1
ATOM 832 O O . VAL A 1 99 ? 13.593 -5.458 0.121 1.00 96.50 99 VAL A O 1
ATOM 835 N N . LYS A 1 100 ? 14.228 -7.068 1.577 1.00 95.19 100 LYS A N 1
ATOM 836 C CA . LYS A 1 100 ? 14.485 -6.163 2.703 1.00 95.19 100 LYS A CA 1
ATOM 837 C C . LYS A 1 100 ? 15.500 -5.087 2.327 1.00 95.19 100 LYS A C 1
ATOM 839 O O . LYS A 1 100 ? 15.226 -3.905 2.504 1.00 95.19 100 LYS A O 1
ATOM 844 N N . GLU A 1 101 ? 16.641 -5.485 1.769 1.00 97.19 101 GLU A N 1
ATOM 845 C CA . GLU A 1 101 ? 17.700 -4.553 1.368 1.00 97.19 101 GLU A CA 1
ATOM 846 C C . GLU A 1 101 ? 17.176 -3.458 0.424 1.00 97.19 101 GLU A C 1
ATOM 848 O O . GLU A 1 101 ? 17.411 -2.267 0.637 1.00 97.19 101 GLU A O 1
ATOM 853 N N . ASN A 1 102 ? 16.432 -3.853 -0.611 1.00 98.19 102 ASN A N 1
ATOM 854 C CA . ASN A 1 102 ? 15.978 -2.925 -1.638 1.00 98.19 102 ASN A CA 1
ATOM 855 C C . ASN A 1 102 ? 14.814 -2.051 -1.170 1.00 98.19 102 ASN A C 1
ATOM 857 O O . ASN A 1 102 ? 14.793 -0.866 -1.499 1.00 98.19 102 ASN A O 1
ATOM 861 N N . TYR A 1 103 ? 13.891 -2.568 -0.356 1.00 98.00 103 TYR A N 1
ATOM 862 C CA . TYR A 1 103 ? 12.869 -1.715 0.245 1.00 98.00 103 TYR A CA 1
ATOM 863 C C . TYR A 1 103 ? 13.475 -0.688 1.207 1.00 98.00 103 TYR A C 1
ATOM 865 O O . TYR A 1 103 ? 13.116 0.483 1.123 1.00 98.00 103 TYR A O 1
ATOM 873 N N . LEU A 1 104 ? 14.454 -1.061 2.040 1.00 96.25 104 LEU A N 1
ATOM 874 C CA . LEU A 1 104 ? 15.127 -0.102 2.927 1.00 96.25 104 LEU A CA 1
ATOM 875 C C . LEU A 1 104 ? 15.848 1.004 2.140 1.00 96.25 104 LEU A C 1
ATOM 877 O O . LEU A 1 104 ? 15.706 2.182 2.473 1.00 96.25 104 LEU A O 1
ATOM 881 N N . LYS A 1 105 ? 16.535 0.661 1.041 1.00 97.38 105 LYS A N 1
ATOM 882 C CA . LYS A 1 105 ? 17.125 1.653 0.119 1.00 97.38 105 LYS A CA 1
ATOM 883 C C . LYS A 1 105 ? 16.065 2.538 -0.547 1.00 97.38 105 LYS A C 1
ATOM 885 O O . LYS A 1 105 ? 16.280 3.733 -0.738 1.00 97.38 105 LYS A O 1
ATOM 890 N N . ALA A 1 106 ? 14.911 1.970 -0.894 1.00 97.50 106 ALA A N 1
ATOM 891 C CA . ALA A 1 106 ? 13.800 2.703 -1.493 1.00 97.50 106 ALA A CA 1
ATOM 892 C C . ALA A 1 106 ? 13.134 3.685 -0.524 1.00 97.50 106 ALA A C 1
ATOM 894 O O . ALA A 1 106 ? 12.690 4.749 -0.955 1.00 97.50 106 ALA A O 1
ATOM 895 N N . ILE A 1 107 ? 13.051 3.323 0.757 1.00 97.19 107 ILE A N 1
ATOM 896 C CA . ILE A 1 107 ? 12.541 4.161 1.844 1.00 97.19 107 ILE A CA 1
ATOM 897 C C . ILE A 1 107 ? 13.530 5.307 2.099 1.00 97.19 107 ILE A C 1
ATOM 899 O O . ILE A 1 107 ? 13.159 6.486 2.027 1.00 97.19 107 ILE A O 1
ATOM 903 N N . GLY A 1 108 ? 14.812 4.978 2.283 1.00 93.62 108 GLY A N 1
ATOM 904 C CA . GLY A 1 108 ? 15.876 5.940 2.572 1.00 93.62 108 GLY A CA 1
ATOM 905 C C . GLY A 1 108 ? 15.593 6.770 3.830 1.00 93.62 108 GLY A C 1
ATOM 906 O O . GLY A 1 108 ? 14.760 6.408 4.659 1.00 93.62 108 GLY A O 1
ATOM 907 N N . GLU A 1 109 ? 16.253 7.916 3.966 1.00 86.06 109 GLU A N 1
ATOM 908 C CA . GLU A 1 109 ? 16.091 8.789 5.141 1.00 86.06 109 GLU A CA 1
ATOM 909 C C . GLU A 1 109 ? 14.782 9.583 5.073 1.00 86.06 109 GLU A C 1
ATOM 911 O O . GLU A 1 109 ? 13.938 9.494 5.960 1.00 86.06 109 GLU A O 1
ATOM 916 N N . THR A 1 110 ? 14.533 10.257 3.946 1.00 84.25 110 THR A N 1
ATOM 917 C CA . THR A 1 110 ? 13.355 11.128 3.761 1.00 84.25 110 THR A CA 1
ATOM 918 C C . THR A 1 110 ? 12.024 10.387 3.565 1.00 84.25 110 THR A C 1
ATOM 920 O O . THR A 1 110 ? 10.992 11.016 3.346 1.00 84.25 110 THR A O 1
ATOM 923 N N . GLY A 1 111 ? 12.032 9.051 3.612 1.00 92.81 111 GLY A N 1
ATOM 924 C CA . GLY A 1 111 ? 10.848 8.218 3.413 1.00 92.81 111 GLY A CA 1
ATOM 925 C C . GLY A 1 111 ? 10.424 8.033 1.957 1.00 92.81 111 GLY A C 1
ATOM 926 O O . GLY A 1 111 ? 10.807 8.778 1.048 1.00 92.81 111 GLY A O 1
ATOM 927 N N . ASN A 1 112 ? 9.632 6.989 1.738 1.00 96.31 112 ASN A N 1
ATOM 928 C CA . ASN A 1 112 ? 8.921 6.692 0.503 1.00 96.31 112 ASN A CA 1
ATOM 929 C C . ASN A 1 112 ? 7.685 5.857 0.858 1.00 96.31 112 ASN A C 1
ATOM 931 O O . ASN A 1 112 ? 7.768 4.634 0.943 1.00 96.31 112 ASN A O 1
ATOM 935 N N . PHE A 1 113 ? 6.548 6.524 1.076 1.00 96.25 113 PHE A N 1
ATOM 936 C CA . PHE A 1 113 ? 5.354 5.891 1.645 1.00 96.25 113 PHE A CA 1
ATOM 937 C C . PHE A 1 113 ? 4.893 4.633 0.879 1.00 96.25 11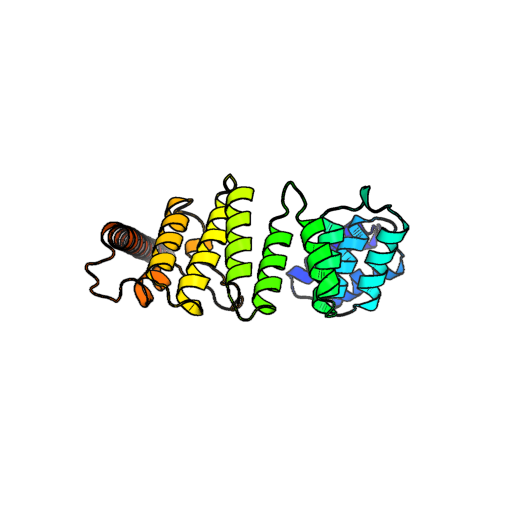3 PHE A C 1
ATOM 939 O O . PHE A 1 113 ? 4.659 3.611 1.521 1.00 96.25 113 PHE A O 1
ATOM 946 N N . PRO A 1 114 ? 4.837 4.619 -0.471 1.00 95.56 114 PRO A N 1
ATOM 947 C CA . PRO A 1 114 ? 4.566 3.389 -1.217 1.00 95.56 114 PRO A CA 1
ATOM 948 C C . PRO A 1 114 ? 5.546 2.240 -0.940 1.00 95.56 114 PRO A C 1
ATOM 950 O O . PRO A 1 114 ? 5.119 1.093 -0.850 1.00 95.56 114 PRO A O 1
ATOM 953 N N . ALA A 1 115 ? 6.845 2.525 -0.814 1.00 97.00 115 ALA A N 1
ATOM 954 C CA . ALA A 1 115 ? 7.844 1.502 -0.508 1.00 97.00 115 ALA A CA 1
ATOM 955 C C . ALA A 1 115 ? 7.755 1.028 0.949 1.00 97.00 115 ALA A C 1
ATOM 957 O O . ALA A 1 115 ? 7.891 -0.165 1.198 1.00 97.00 115 ALA A O 1
ATOM 958 N N . ASP A 1 116 ? 7.474 1.934 1.890 1.00 96.94 116 ASP A N 1
ATOM 959 C CA . ASP A 1 116 ? 7.216 1.593 3.291 1.00 96.94 116 ASP A CA 1
ATOM 960 C C . ASP A 1 116 ? 6.002 0.671 3.439 1.00 96.94 116 ASP A C 1
ATOM 962 O O . ASP A 1 116 ? 6.080 -0.328 4.149 1.00 96.94 116 ASP A O 1
ATOM 966 N N . MET A 1 117 ? 4.900 0.968 2.742 1.00 96.31 117 MET A N 1
ATOM 967 C CA . MET A 1 117 ? 3.698 0.130 2.764 1.00 96.31 117 MET A CA 1
ATOM 968 C C . MET A 1 117 ? 3.930 -1.236 2.113 1.00 96.31 117 MET A C 1
ATOM 970 O O . MET A 1 117 ? 3.459 -2.248 2.628 1.00 96.31 117 MET A O 1
ATOM 974 N N . ASP A 1 118 ? 4.666 -1.294 1.000 1.00 95.75 118 ASP A N 1
ATOM 975 C CA . ASP A 1 118 ? 5.025 -2.574 0.383 1.00 95.75 118 ASP A CA 1
ATOM 976 C C . ASP A 1 118 ? 5.949 -3.398 1.303 1.00 95.75 118 ASP A C 1
ATOM 978 O O . ASP A 1 118 ? 5.758 -4.605 1.446 1.00 95.75 118 ASP A O 1
ATOM 982 N N . TYR A 1 119 ? 6.894 -2.758 1.999 1.00 96.38 119 TYR A N 1
ATOM 983 C CA . TYR A 1 119 ? 7.759 -3.441 2.963 1.00 96.38 119 TYR A CA 1
ATOM 984 C C . TYR A 1 119 ? 6.997 -3.928 4.198 1.00 96.38 119 TYR A C 1
ATOM 986 O O . TYR A 1 119 ? 7.211 -5.054 4.643 1.00 96.38 119 TYR A O 1
ATOM 994 N N . PHE A 1 120 ? 6.064 -3.127 4.711 1.00 95.56 120 PHE A N 1
ATOM 995 C CA . PHE A 1 120 ? 5.131 -3.534 5.758 1.00 95.56 120 PHE A CA 1
ATOM 996 C C . PHE A 1 120 ? 4.361 -4.804 5.365 1.00 95.56 120 PHE A C 1
ATOM 998 O O . PHE A 1 120 ? 4.357 -5.784 6.114 1.00 95.56 120 PHE A O 1
ATOM 1005 N N . ASN A 1 121 ? 3.774 -4.821 4.163 1.00 93.31 121 ASN A N 1
ATOM 1006 C CA . ASN A 1 121 ? 3.066 -5.992 3.645 1.00 93.31 121 ASN A CA 1
ATOM 1007 C C . ASN A 1 121 ? 4.000 -7.207 3.540 1.00 93.31 121 ASN A C 1
ATOM 1009 O O . ASN A 1 121 ? 3.617 -8.319 3.904 1.00 93.31 121 ASN A O 1
ATOM 1013 N N . PHE A 1 122 ? 5.242 -7.004 3.091 1.00 93.44 122 PHE A N 1
ATOM 1014 C CA . PHE A 1 122 ? 6.241 -8.066 3.023 1.00 93.44 122 PHE A CA 1
ATOM 1015 C C . PHE A 1 122 ? 6.594 -8.642 4.403 1.00 93.44 122 PHE A C 1
ATOM 1017 O O . PHE A 1 122 ? 6.603 -9.867 4.553 1.00 93.44 122 PHE A O 1
ATOM 1024 N N . ILE A 1 123 ? 6.869 -7.792 5.404 1.00 93.81 123 ILE A N 1
ATOM 1025 C CA . ILE A 1 123 ? 7.172 -8.214 6.785 1.00 93.81 123 ILE A CA 1
ATOM 1026 C C . ILE A 1 123 ? 6.037 -9.086 7.304 1.00 93.81 123 ILE A C 1
ATOM 1028 O O . ILE A 1 123 ? 6.256 -10.196 7.784 1.00 93.81 123 ILE A O 1
ATOM 1032 N N . LYS A 1 124 ? 4.811 -8.601 7.152 1.00 90.12 124 LYS A N 1
ATOM 1033 C CA . LYS A 1 124 ? 3.640 -9.259 7.703 1.00 90.12 124 LYS A CA 1
ATOM 1034 C C . LYS A 1 124 ? 3.267 -10.555 6.978 1.00 90.12 124 LYS A C 1
ATOM 1036 O O . LYS A 1 124 ? 2.811 -11.490 7.623 1.00 90.12 124 LYS A O 1
ATOM 1041 N N . ASN A 1 125 ? 3.521 -10.657 5.675 1.00 88.88 125 ASN A N 1
ATOM 1042 C CA . ASN A 1 125 ? 3.381 -11.922 4.945 1.00 88.88 125 ASN A CA 1
ATOM 1043 C C . ASN A 1 125 ? 4.510 -12.922 5.259 1.00 88.88 125 ASN A C 1
ATOM 1045 O O . ASN A 1 125 ? 4.377 -14.112 4.975 1.00 88.88 125 ASN A O 1
ATOM 1049 N N . SER A 1 126 ? 5.639 -12.448 5.794 1.00 86.62 126 SER A N 1
ATOM 1050 C CA . SER A 1 126 ? 6.828 -13.268 6.056 1.00 86.62 126 SER A CA 1
ATOM 1051 C C . SER A 1 126 ? 6.970 -13.708 7.510 1.00 86.62 126 SER A C 1
ATOM 1053 O O . SER A 1 126 ? 7.657 -14.702 7.757 1.00 86.62 126 SER A O 1
ATOM 1055 N N . SER A 1 127 ? 6.359 -12.989 8.452 1.00 82.31 127 SER A N 1
ATOM 1056 C CA . SER A 1 127 ? 6.402 -13.299 9.880 1.00 82.31 127 SER A CA 1
ATOM 1057 C C . SER A 1 127 ? 5.113 -13.961 10.359 1.00 82.31 127 SER A C 1
ATOM 1059 O O . SER A 1 127 ? 4.019 -13.652 9.892 1.00 82.31 127 SER A O 1
ATOM 1061 N N . LYS A 1 128 ? 5.247 -14.865 11.334 1.00 76.69 128 LYS A N 1
ATOM 1062 C CA . LYS A 1 128 ? 4.103 -15.409 12.079 1.00 76.69 128 LYS A CA 1
ATOM 1063 C C . LYS A 1 128 ? 3.618 -14.451 13.169 1.00 76.69 128 LYS A C 1
ATOM 1065 O O . LYS A 1 128 ? 2.455 -14.524 13.543 1.00 76.69 128 LYS A O 1
ATOM 1070 N N . ASN A 1 129 ? 4.495 -13.583 13.679 1.00 84.50 129 ASN A N 1
ATOM 1071 C CA . ASN A 1 129 ? 4.153 -12.592 14.696 1.00 84.50 129 ASN A CA 1
ATOM 1072 C C . ASN A 1 129 ? 3.954 -11.204 14.067 1.00 84.50 129 ASN A C 1
ATOM 1074 O O . ASN A 1 129 ? 4.452 -10.905 12.981 1.00 84.50 129 ASN A O 1
ATOM 1078 N N . ASN A 1 130 ? 3.211 -10.346 14.764 1.00 89.12 130 ASN A N 1
ATOM 1079 C CA . ASN A 1 130 ? 2.932 -8.989 14.295 1.00 89.12 130 ASN A CA 1
ATOM 1080 C C . ASN A 1 130 ? 3.936 -7.952 14.802 1.00 89.12 130 ASN A C 1
ATOM 1082 O O . ASN A 1 130 ? 3.836 -6.795 14.413 1.00 89.12 130 ASN A O 1
ATOM 1086 N N . GLU A 1 131 ? 4.890 -8.335 15.650 1.00 92.56 131 GLU A N 1
ATOM 1087 C CA . GLU A 1 131 ? 5.795 -7.405 16.338 1.00 92.56 131 GLU A CA 1
ATOM 1088 C C . GLU A 1 131 ? 6.613 -6.559 15.360 1.00 92.56 131 GLU A C 1
ATOM 1090 O O . GLU A 1 131 ? 6.573 -5.332 15.429 1.00 92.56 131 GLU A O 1
ATOM 1095 N N . ASP A 1 132 ? 7.276 -7.193 14.390 1.00 93.25 132 ASP A N 1
ATOM 1096 C CA . ASP A 1 132 ? 8.064 -6.478 13.379 1.00 93.25 132 ASP A CA 1
ATOM 1097 C C . ASP A 1 132 ? 7.190 -5.564 12.508 1.00 93.25 132 ASP A C 1
ATOM 1099 O O . ASP A 1 132 ? 7.599 -4.461 12.142 1.00 93.25 132 ASP A O 1
ATOM 1103 N N . ALA A 1 133 ? 5.970 -6.005 12.190 1.00 94.62 133 ALA A N 1
ATOM 1104 C CA . ALA A 1 133 ? 5.028 -5.244 11.376 1.00 94.62 133 ALA A CA 1
ATOM 1105 C C . ALA A 1 133 ? 4.497 -4.015 12.135 1.00 94.62 133 ALA A C 1
ATOM 1107 O O . ALA A 1 133 ? 4.454 -2.917 11.582 1.00 94.62 133 ALA A O 1
ATOM 1108 N N . ILE A 1 134 ? 4.150 -4.185 13.415 1.00 96.25 134 ILE A N 1
ATOM 1109 C CA . ILE A 1 134 ? 3.726 -3.110 14.319 1.00 96.25 134 ILE A CA 1
ATOM 1110 C C . ILE A 1 134 ? 4.868 -2.114 14.516 1.00 96.25 134 ILE A C 1
ATOM 1112 O O . ILE A 1 134 ? 4.651 -0.916 14.353 1.00 96.25 134 ILE A O 1
ATOM 1116 N N . LYS A 1 135 ? 6.086 -2.595 14.791 1.00 96.44 135 LYS A N 1
ATOM 1117 C CA . LYS A 1 135 ? 7.275 -1.748 14.945 1.00 96.44 135 LYS A CA 1
ATOM 1118 C C . LYS A 1 135 ? 7.549 -0.933 13.684 1.00 96.44 135 LYS A C 1
ATOM 1120 O O . LYS A 1 135 ? 7.828 0.260 13.762 1.00 96.44 135 LYS A O 1
ATOM 1125 N N . HIS A 1 136 ? 7.436 -1.551 12.507 1.00 96.31 136 HIS A N 1
ATOM 1126 C CA . HIS A 1 136 ? 7.600 -0.835 11.243 1.00 96.31 136 HIS A CA 1
ATOM 1127 C C . HIS A 1 136 ? 6.522 0.242 11.051 1.00 96.31 136 HIS A C 1
ATOM 1129 O O . HIS A 1 136 ? 6.863 1.378 10.734 1.00 96.31 136 HIS A O 1
ATOM 1135 N N . LEU A 1 137 ? 5.245 -0.057 11.323 1.00 97.38 137 LEU A N 1
ATOM 1136 C CA . LEU A 1 137 ? 4.168 0.944 11.279 1.00 97.38 137 LEU A CA 1
ATOM 1137 C C . LEU A 1 137 ? 4.375 2.082 12.295 1.00 97.38 137 LEU A C 1
ATOM 1139 O O . LEU A 1 137 ? 4.079 3.231 11.984 1.00 97.38 137 LEU A O 1
ATOM 1143 N N . GLN A 1 138 ? 4.905 1.801 13.487 1.00 97.38 138 GLN A N 1
ATOM 1144 C CA . GLN A 1 138 ? 5.241 2.833 14.477 1.00 97.38 138 GLN A CA 1
ATOM 1145 C C . GLN A 1 138 ? 6.337 3.772 13.958 1.00 97.38 138 GLN A C 1
ATOM 1147 O O . GLN A 1 138 ? 6.149 4.985 13.970 1.00 97.38 138 GLN A O 1
ATOM 1152 N N . ASN A 1 139 ? 7.408 3.230 13.371 1.00 96.25 139 ASN A N 1
ATOM 1153 C CA . ASN A 1 139 ? 8.437 4.045 12.716 1.00 96.25 139 ASN A CA 1
ATOM 1154 C C . ASN A 1 139 ? 7.862 4.865 11.543 1.00 96.25 139 ASN A C 1
ATOM 1156 O O . ASN A 1 139 ? 8.310 5.978 11.263 1.00 96.25 139 ASN A O 1
ATOM 1160 N N . MET A 1 140 ? 6.868 4.326 10.825 1.00 97.19 140 MET A N 1
ATOM 1161 C CA . MET A 1 140 ? 6.160 5.073 9.783 1.00 97.19 140 MET A CA 1
ATOM 1162 C C . MET A 1 140 ? 5.347 6.238 10.364 1.00 97.19 140 MET A C 1
ATOM 1164 O O . MET A 1 140 ? 5.291 7.285 9.722 1.00 97.19 140 MET A O 1
ATOM 1168 N N . LEU A 1 141 ? 4.734 6.097 11.546 1.00 96.62 141 LEU A N 1
ATOM 1169 C CA . LEU A 1 141 ? 4.010 7.203 12.189 1.00 96.62 141 LEU A CA 1
ATOM 1170 C C . LEU A 1 141 ? 4.931 8.384 12.478 1.00 96.62 141 LEU A C 1
ATOM 1172 O O . LEU A 1 141 ? 4.560 9.507 12.154 1.00 96.62 141 LEU A O 1
ATOM 1176 N N . GLU A 1 142 ? 6.123 8.131 13.018 1.00 95.00 142 GLU A N 1
ATOM 1177 C CA . GLU A 1 142 ? 7.123 9.175 13.281 1.00 95.00 142 GLU A CA 1
ATOM 1178 C C . GLU A 1 142 ? 7.550 9.859 11.978 1.00 95.00 142 GLU A C 1
ATOM 1180 O O . GLU A 1 142 ? 7.537 11.079 11.848 1.00 95.00 142 GLU A O 1
ATOM 1185 N N . ARG A 1 143 ? 7.854 9.061 10.950 1.00 95.25 143 ARG A N 1
ATOM 1186 C CA . ARG A 1 143 ? 8.329 9.568 9.658 1.00 95.25 143 ARG A CA 1
ATOM 1187 C C . ARG A 1 143 ? 7.285 10.390 8.898 1.00 95.25 143 ARG A C 1
ATOM 1189 O O . ARG A 1 143 ? 7.639 11.299 8.147 1.00 95.25 143 ARG A O 1
ATOM 1196 N N . TYR A 1 144 ? 6.008 10.035 9.027 1.00 96.00 144 TYR A N 1
ATOM 1197 C CA . TYR A 1 144 ? 4.910 10.620 8.254 1.00 96.00 144 TYR A CA 1
ATOM 1198 C C . TYR A 1 144 ? 3.942 11.454 9.094 1.00 96.00 144 TYR A C 1
ATOM 1200 O O . TYR A 1 144 ? 2.883 11.808 8.581 1.00 96.00 144 TYR A O 1
ATOM 1208 N N . GLU A 1 145 ? 4.297 11.828 10.325 1.00 92.94 145 GLU A N 1
ATOM 1209 C CA . GLU A 1 145 ? 3.420 12.544 11.266 1.00 92.94 145 GLU A CA 1
ATOM 1210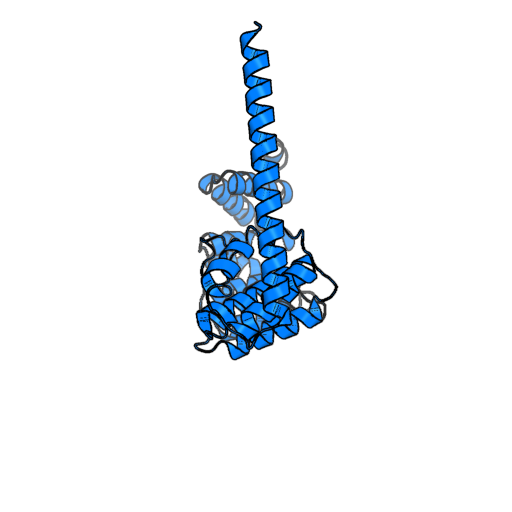 C C . GLU A 1 145 ? 2.730 13.776 10.644 1.00 92.94 145 GLU A C 1
ATOM 1212 O O . GLU A 1 145 ? 1.530 13.993 10.825 1.00 92.94 145 GLU A O 1
ATOM 1217 N N . ASN A 1 146 ? 3.455 14.514 9.796 1.00 93.94 146 ASN A N 1
ATOM 1218 C CA . ASN A 1 146 ? 3.003 15.743 9.138 1.00 93.94 146 ASN A CA 1
ATOM 1219 C C . ASN A 1 146 ? 2.143 15.494 7.883 1.00 93.94 146 ASN A C 1
ATOM 1221 O O . ASN A 1 146 ? 1.735 16.428 7.188 1.00 93.94 146 ASN A O 1
ATOM 1225 N N . ARG A 1 147 ? 1.863 14.231 7.545 1.00 95.50 147 ARG A N 1
ATOM 1226 C CA . ARG A 1 147 ? 1.075 13.812 6.380 1.00 95.50 147 ARG A CA 1
ATOM 1227 C C . ARG A 1 147 ? -0.202 13.123 6.847 1.00 95.50 147 ARG A C 1
ATOM 1229 O O . ARG A 1 147 ? -0.313 11.906 6.764 1.00 95.50 147 ARG A O 1
ATOM 1236 N N . LYS A 1 148 ? -1.202 13.912 7.256 1.00 95.00 148 LYS A N 1
ATOM 1237 C CA . LYS A 1 148 ? -2.462 13.424 7.857 1.00 95.00 148 LYS A CA 1
ATOM 1238 C C . LYS A 1 148 ? -3.072 12.198 7.162 1.00 95.00 148 LYS A C 1
ATOM 1240 O O . LYS A 1 148 ? -3.402 11.239 7.844 1.00 95.00 148 LYS A O 1
ATOM 1245 N N . GLY A 1 149 ? -3.170 12.187 5.829 1.00 94.69 149 GLY A N 1
ATOM 1246 C CA . GLY A 1 149 ? -3.730 11.040 5.095 1.00 94.69 149 GLY A CA 1
ATOM 1247 C C . GLY A 1 149 ? -2.897 9.752 5.203 1.00 94.69 149 GLY A C 1
ATOM 1248 O O . GLY A 1 149 ? -3.456 8.658 5.276 1.00 94.69 149 GLY A O 1
ATOM 1249 N N . TYR A 1 150 ? -1.566 9.866 5.266 1.00 96.50 150 TYR A N 1
ATOM 1250 C CA . TYR A 1 150 ? -0.674 8.732 5.531 1.00 96.50 150 TYR A CA 1
ATOM 1251 C C . TYR A 1 150 ? -0.788 8.290 6.985 1.00 96.50 150 TYR A C 1
ATOM 1253 O O . TYR A 1 150 ? -0.939 7.102 7.245 1.00 96.50 150 TYR A O 1
ATOM 1261 N N . THR A 1 151 ? -0.804 9.240 7.921 1.00 97.69 151 THR A N 1
ATOM 1262 C CA . THR A 1 151 ? -0.983 8.968 9.350 1.00 97.69 151 THR A CA 1
ATOM 1263 C C . THR A 1 151 ? -2.283 8.205 9.612 1.00 97.69 151 THR A C 1
ATOM 1265 O O . THR A 1 151 ? -2.252 7.179 10.283 1.00 97.69 151 THR A O 1
ATOM 1268 N N . VAL A 1 152 ? -3.408 8.620 9.012 1.00 97.94 152 VAL A N 1
ATOM 1269 C CA . VAL A 1 152 ? -4.682 7.880 9.083 1.00 97.94 152 VAL A CA 1
ATOM 1270 C C . VAL A 1 152 ? -4.513 6.454 8.565 1.00 97.94 152 VAL A C 1
ATOM 1272 O O . VAL A 1 152 ? -4.907 5.516 9.252 1.00 97.94 152 VAL A O 1
ATOM 1275 N N . ASN A 1 153 ? -3.897 6.266 7.393 1.00 96.88 153 ASN A N 1
ATOM 1276 C CA . ASN A 1 153 ? -3.684 4.931 6.830 1.00 96.88 153 ASN A CA 1
ATOM 1277 C C . ASN A 1 153 ? -2.893 4.024 7.788 1.00 96.88 153 ASN A C 1
ATOM 1279 O O . ASN A 1 153 ? -3.287 2.884 8.034 1.00 96.88 153 ASN A O 1
ATOM 1283 N N . ILE A 1 154 ? -1.801 4.538 8.354 1.00 97.81 154 ILE A N 1
ATOM 1284 C CA . ILE A 1 154 ? -0.923 3.795 9.263 1.00 97.81 154 ILE A CA 1
ATOM 1285 C C . ILE A 1 154 ? -1.665 3.435 10.557 1.00 97.81 154 ILE A C 1
ATOM 1287 O O . ILE A 1 154 ? -1.632 2.279 10.982 1.00 97.81 154 ILE A O 1
ATOM 1291 N N . LEU A 1 155 ? -2.387 4.392 11.152 1.00 98.44 155 LEU A N 1
ATOM 1292 C CA . LEU A 1 155 ? -3.180 4.174 12.367 1.00 98.44 155 LEU A CA 1
ATOM 1293 C C . LEU A 1 155 ? -4.287 3.134 12.148 1.00 98.44 155 LEU A C 1
ATOM 1295 O O . LEU A 1 155 ? -4.499 2.286 13.011 1.00 98.44 155 LEU A O 1
ATOM 1299 N N . LEU A 1 156 ? -4.953 3.146 10.988 1.00 97.69 156 LEU A N 1
ATOM 1300 C CA . LEU A 1 156 ? -5.959 2.136 10.649 1.00 97.69 156 LEU A CA 1
ATOM 1301 C C . LEU A 1 156 ? -5.345 0.741 10.470 1.00 97.69 156 LEU A C 1
ATOM 1303 O O . LEU A 1 156 ? -5.940 -0.234 10.922 1.00 97.69 156 LEU A O 1
ATOM 1307 N N . ASN A 1 157 ? -4.154 0.627 9.871 1.00 96.94 157 ASN A N 1
ATOM 1308 C CA . ASN A 1 157 ? -3.444 -0.654 9.781 1.00 96.94 157 ASN A CA 1
ATOM 1309 C C . ASN A 1 157 ? -3.046 -1.188 11.166 1.00 96.94 157 ASN A C 1
ATOM 1311 O O . ASN A 1 157 ? -3.243 -2.373 11.429 1.00 96.94 157 ASN A O 1
ATOM 1315 N N . LEU A 1 158 ? -2.556 -0.324 12.065 1.00 97.19 158 LEU A N 1
ATOM 1316 C CA . LEU A 1 158 ? -2.279 -0.694 13.459 1.00 97.19 158 LEU A CA 1
ATOM 1317 C C . LEU A 1 158 ? -3.551 -1.177 14.161 1.00 97.19 158 LEU A C 1
ATOM 1319 O O . LEU A 1 158 ? -3.563 -2.279 14.704 1.00 97.19 158 LEU A O 1
ATOM 1323 N N . ALA A 1 159 ? -4.632 -0.395 14.099 1.00 96.94 159 ALA A N 1
ATOM 1324 C CA . ALA A 1 159 ? -5.909 -0.753 14.712 1.00 96.94 159 ALA A CA 1
ATOM 1325 C C . ALA A 1 159 ? -6.435 -2.104 14.203 1.00 96.94 159 ALA A C 1
ATOM 1327 O O . ALA A 1 159 ? -6.908 -2.921 14.988 1.00 96.94 159 ALA A O 1
ATOM 1328 N N . PHE A 1 160 ? -6.310 -2.359 12.898 1.00 95.44 160 PHE A N 1
ATOM 1329 C CA . PHE A 1 160 ? -6.748 -3.603 12.273 1.00 95.44 160 PHE A CA 1
ATOM 1330 C C . PHE A 1 160 ? -5.940 -4.816 12.749 1.00 95.44 160 PHE A C 1
ATOM 1332 O O . PHE A 1 160 ? -6.528 -5.851 13.053 1.00 95.44 160 PHE A O 1
ATOM 1339 N N . ILE A 1 161 ? -4.611 -4.691 12.854 1.00 94.50 161 ILE A N 1
ATOM 1340 C CA . ILE A 1 161 ? -3.751 -5.754 13.397 1.00 94.50 161 ILE A CA 1
ATOM 1341 C C . ILE A 1 161 ? -4.130 -6.053 14.849 1.00 94.50 161 ILE A C 1
ATOM 1343 O O . ILE A 1 161 ? -4.341 -7.215 15.196 1.00 94.50 161 ILE A O 1
ATOM 1347 N N . TYR A 1 162 ? -4.266 -5.022 15.688 1.00 95.06 162 TYR A N 1
ATOM 1348 C CA . TYR A 1 162 ? -4.640 -5.223 17.088 1.00 95.06 162 TYR A CA 1
ATOM 1349 C C . TYR A 1 162 ? -6.014 -5.882 17.225 1.00 95.06 162 TYR A C 1
ATOM 1351 O O . TYR A 1 162 ? -6.160 -6.804 18.023 1.00 95.06 162 TYR A O 1
ATOM 1359 N N . LEU A 1 163 ? -6.989 -5.472 16.409 1.00 93.56 163 LEU A N 1
ATOM 1360 C CA . LEU A 1 163 ? -8.345 -6.007 16.468 1.00 93.56 163 LEU A CA 1
ATOM 1361 C C . LEU A 1 163 ? -8.413 -7.483 16.063 1.00 93.56 163 LEU A C 1
ATOM 1363 O O . LEU A 1 163 ? -9.005 -8.281 16.781 1.00 93.56 163 LEU A O 1
ATOM 1367 N N . PHE A 1 164 ? -7.848 -7.836 14.906 1.00 91.62 164 PHE A N 1
ATOM 1368 C CA . PHE A 1 164 ? -8.090 -9.143 14.289 1.00 91.62 164 PHE A CA 1
ATOM 1369 C C . PHE A 1 164 ? -7.019 -10.184 14.578 1.00 91.62 164 PHE A C 1
ATOM 1371 O O . PHE A 1 164 ? -7.322 -11.371 14.602 1.00 91.62 164 PHE A O 1
ATOM 1378 N N . GLU A 1 165 ? -5.775 -9.758 14.768 1.00 89.94 165 GLU A N 1
ATOM 1379 C CA . GLU A 1 165 ? -4.651 -10.686 14.863 1.00 89.94 165 GLU A CA 1
ATOM 1380 C C . GLU A 1 165 ? -4.157 -10.827 16.304 1.00 89.94 165 GLU A C 1
ATOM 1382 O O . GLU A 1 165 ? -3.826 -11.927 16.733 1.00 89.94 165 GLU A O 1
ATOM 1387 N N . ASN A 1 166 ? -4.131 -9.727 17.063 1.00 91.88 166 ASN A N 1
ATOM 1388 C CA . ASN A 1 166 ? -3.738 -9.760 18.475 1.00 91.88 166 ASN A CA 1
ATOM 1389 C C . ASN A 1 166 ? -4.940 -9.933 19.421 1.00 91.88 166 ASN A C 1
ATOM 1391 O O . ASN A 1 166 ? -4.732 -10.188 20.604 1.00 91.88 166 ASN A O 1
ATOM 1395 N N . ASN A 1 167 ? -6.174 -9.771 18.922 1.00 91.56 167 ASN A N 1
ATOM 1396 C CA . ASN A 1 167 ? -7.408 -9.739 19.717 1.00 91.56 167 ASN A CA 1
ATOM 1397 C C . ASN A 1 167 ? -7.364 -8.718 20.882 1.00 91.56 167 ASN A C 1
ATOM 1399 O O . ASN A 1 167 ? -7.993 -8.899 21.923 1.00 91.56 167 ASN A O 1
ATOM 1403 N N . ASP A 1 168 ? -6.618 -7.625 20.704 1.00 92.94 168 ASP A N 1
ATOM 1404 C CA . ASP A 1 168 ? -6.482 -6.532 21.665 1.00 92.94 168 ASP A CA 1
ATOM 1405 C C . ASP A 1 168 ? -7.412 -5.384 21.262 1.00 92.94 168 ASP A C 1
ATOM 1407 O O . ASP A 1 168 ? -7.047 -4.427 20.565 1.00 92.94 168 ASP A O 1
ATOM 1411 N N . LYS A 1 169 ? -8.668 -5.500 21.697 1.00 91.62 169 LYS A N 1
ATOM 1412 C CA . LYS A 1 169 ? -9.717 -4.516 21.401 1.00 91.62 169 LYS A CA 1
ATOM 1413 C C . LYS A 1 169 ? -9.414 -3.140 21.989 1.00 91.62 169 LYS A C 1
ATOM 1415 O O . LYS A 1 169 ? -9.834 -2.137 21.412 1.00 91.62 169 LYS A O 1
ATOM 1420 N N . LYS A 1 170 ? -8.677 -3.077 23.104 1.00 91.44 170 LYS A N 1
ATOM 1421 C CA . LYS A 1 170 ? -8.319 -1.818 23.762 1.00 91.44 170 LYS A CA 1
ATOM 1422 C C . LYS A 1 170 ? -7.379 -1.011 22.875 1.00 91.44 170 LYS A C 1
ATOM 1424 O O . LYS A 1 170 ? -7.706 0.116 22.506 1.00 91.44 170 LYS A O 1
ATOM 1429 N N . GLN A 1 171 ? -6.258 -1.610 22.476 1.00 94.31 171 GLN A N 1
ATOM 1430 C CA . GLN A 1 171 ? -5.300 -0.959 21.585 1.00 94.31 171 GLN A CA 1
ATOM 1431 C C . GLN A 1 171 ? -5.943 -0.638 20.235 1.00 94.31 171 GLN A C 1
ATOM 1433 O O . GLN A 1 171 ? -5.754 0.459 19.704 1.00 94.31 171 GLN A O 1
ATOM 1438 N N . ALA A 1 172 ? -6.764 -1.547 19.701 1.00 95.88 172 ALA A N 1
ATOM 1439 C CA . ALA A 1 172 ? -7.516 -1.287 18.480 1.00 95.88 172 ALA A CA 1
ATOM 1440 C C . ALA A 1 172 ? -8.391 -0.028 18.599 1.00 95.88 172 ALA A C 1
ATOM 1442 O O . ALA A 1 172 ? -8.328 0.846 17.732 1.00 95.88 172 ALA A O 1
ATOM 1443 N N . ALA A 1 173 ? -9.160 0.105 19.685 1.00 94.94 173 ALA A N 1
ATOM 1444 C CA . ALA A 1 173 ? -10.003 1.270 19.944 1.00 94.94 173 ALA A CA 1
ATOM 1445 C C . ALA A 1 173 ? -9.188 2.569 20.030 1.00 94.94 173 ALA A C 1
ATOM 1447 O O . ALA A 1 173 ? -9.566 3.577 19.429 1.00 94.94 173 ALA A O 1
ATOM 1448 N N . GLU A 1 174 ? -8.046 2.550 20.720 1.00 95.94 174 GLU A N 1
ATOM 1449 C CA . GLU A 1 174 ? -7.165 3.716 20.813 1.00 95.94 174 GLU A CA 1
ATOM 1450 C C . GLU A 1 174 ? -6.636 4.152 19.442 1.00 95.94 174 GLU A C 1
ATOM 1452 O O . GLU A 1 174 ? -6.665 5.342 19.117 1.00 95.94 174 GLU A O 1
ATOM 1457 N N . TYR A 1 175 ? -6.185 3.210 18.609 1.00 97.94 175 TYR A N 1
ATOM 1458 C CA . TYR A 1 175 ? -5.685 3.525 17.271 1.00 97.94 175 TYR A CA 1
ATOM 1459 C C . TYR A 1 175 ? -6.791 3.977 16.313 1.00 97.94 175 TYR A C 1
ATOM 1461 O O . TYR A 1 175 ? -6.573 4.922 15.551 1.00 97.94 175 TYR A O 1
ATOM 1469 N N . PHE A 1 176 ? -7.992 3.393 16.384 1.00 97.75 176 PHE A N 1
ATOM 1470 C CA . PHE A 1 176 ? -9.142 3.895 15.629 1.00 97.75 176 PHE A CA 1
ATOM 1471 C C . PHE A 1 176 ? -9.504 5.325 16.029 1.00 97.75 176 PHE A C 1
ATOM 1473 O O . PHE A 1 176 ? -9.710 6.168 15.156 1.00 97.75 176 PHE A O 1
ATOM 1480 N N . LEU A 1 177 ? -9.539 5.624 17.332 1.00 97.38 177 LEU A N 1
ATOM 1481 C CA . LEU A 1 177 ? -9.843 6.971 17.808 1.00 97.38 177 LEU A CA 1
ATOM 1482 C C . LEU A 1 177 ? -8.780 7.971 17.348 1.00 97.38 177 LEU A C 1
ATOM 1484 O O . LEU A 1 177 ? -9.126 9.050 16.867 1.00 97.38 177 LEU A O 1
ATOM 1488 N N . LYS A 1 178 ? -7.495 7.605 17.445 1.00 97.88 178 LYS A N 1
ATOM 1489 C CA . LYS A 1 178 ? -6.391 8.420 16.920 1.00 97.88 178 LYS A CA 1
ATOM 1490 C C . LYS A 1 178 ? -6.580 8.690 15.426 1.00 97.88 178 LYS A C 1
ATOM 1492 O O . LYS A 1 178 ? -6.505 9.848 15.029 1.00 97.88 178 LYS A O 1
ATOM 1497 N N . ALA A 1 179 ? -6.902 7.672 14.621 1.00 98.12 179 ALA A N 1
ATOM 1498 C CA . ALA A 1 179 ? -7.117 7.829 13.180 1.00 98.12 179 ALA A CA 1
ATOM 1499 C C . ALA A 1 179 ? -8.255 8.813 12.868 1.00 98.12 179 ALA A C 1
ATOM 1501 O O . ALA A 1 179 ? -8.081 9.721 12.056 1.00 98.12 179 ALA A O 1
ATOM 1502 N N . ILE A 1 180 ? -9.396 8.670 13.553 1.00 97.94 180 ILE A N 1
ATOM 1503 C CA . ILE A 1 180 ? -10.547 9.568 13.394 1.00 97.94 180 ILE A CA 1
ATOM 1504 C C . ILE A 1 180 ? -10.161 11.000 13.784 1.00 97.94 180 ILE A C 1
ATOM 1506 O O . ILE A 1 180 ? -10.421 11.922 13.018 1.00 97.94 180 ILE A O 1
ATOM 1510 N N . LYS A 1 181 ? -9.481 11.200 14.920 1.00 97.12 181 LYS A N 1
ATOM 1511 C CA . LYS A 1 181 ? -9.044 12.532 15.377 1.00 97.12 181 LYS A CA 1
ATOM 1512 C C . LYS A 1 181 ? -8.021 13.186 14.446 1.00 97.12 181 LYS A C 1
ATOM 1514 O O . LYS A 1 181 ? -8.035 14.405 14.296 1.00 97.12 181 LYS A O 1
ATOM 1519 N N . THR A 1 182 ? -7.137 12.409 13.816 1.00 97.44 182 THR A N 1
ATOM 1520 C CA . THR A 1 182 ? -6.130 12.941 12.884 1.00 97.44 182 THR A CA 1
ATOM 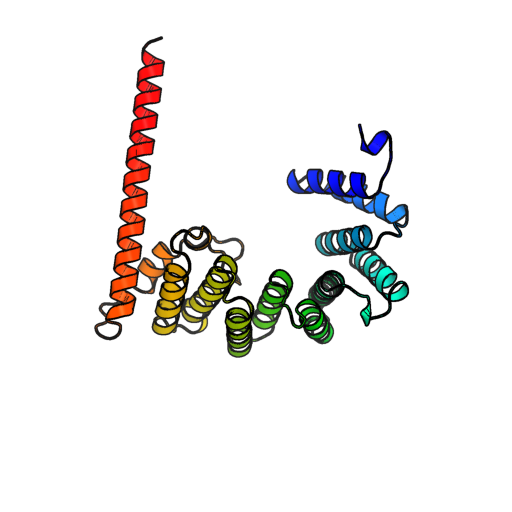1521 C C . THR A 1 182 ? -6.773 13.629 11.680 1.00 97.44 182 THR A C 1
ATOM 1523 O O . THR A 1 182 ? -6.332 14.710 11.277 1.00 97.44 182 THR A O 1
ATOM 1526 N N . ASN A 1 183 ? -7.801 13.012 11.093 1.00 96.12 183 ASN A N 1
ATOM 1527 C CA . ASN A 1 183 ? -8.568 13.593 9.995 1.00 96.12 183 ASN A CA 1
ATOM 1528 C C . ASN A 1 183 ? -9.976 12.964 9.930 1.00 96.12 183 ASN A C 1
ATOM 1530 O O . ASN A 1 183 ? -10.156 11.949 9.254 1.00 96.12 183 ASN A O 1
ATOM 1534 N N . PRO A 1 184 ? -10.992 13.571 10.575 1.00 93.81 184 PRO A N 1
ATOM 1535 C CA . PRO A 1 184 ? -12.343 13.000 10.645 1.00 93.81 184 PRO A CA 1
ATOM 1536 C C . PRO A 1 184 ? -13.045 12.856 9.287 1.00 93.81 184 PRO A C 1
ATOM 1538 O O . PRO A 1 184 ? -13.988 12.077 9.147 1.00 93.81 184 PRO A O 1
ATOM 1541 N N . LEU A 1 185 ? -12.599 13.615 8.281 1.00 92.25 185 LEU A N 1
ATOM 1542 C CA . LEU A 1 185 ? -13.155 13.611 6.927 1.00 92.25 185 LEU A CA 1
ATOM 1543 C C . LEU A 1 185 ? -12.351 12.736 5.957 1.00 92.25 185 LEU A C 1
ATOM 1545 O O . LEU A 1 185 ? -12.639 12.740 4.759 1.00 92.25 185 LEU A O 1
ATOM 1549 N N . ASP A 1 186 ? -11.350 11.994 6.440 1.00 95.69 186 ASP A N 1
ATOM 1550 C CA . ASP A 1 186 ? -10.526 11.159 5.573 1.00 95.69 186 ASP A CA 1
ATOM 1551 C C . ASP A 1 186 ? -11.376 10.072 4.886 1.00 95.69 186 ASP A C 1
ATOM 1553 O O . ASP A 1 186 ? -12.040 9.284 5.573 1.00 95.69 186 ASP A O 1
ATOM 1557 N N . PRO A 1 187 ? -11.360 9.975 3.541 1.00 94.50 187 PRO A N 1
ATOM 1558 C CA . PRO A 1 187 ? -12.134 8.968 2.816 1.00 94.50 187 PRO A CA 1
ATOM 1559 C C . PRO A 1 187 ? -11.821 7.533 3.251 1.00 94.50 187 PRO A C 1
ATOM 1561 O O . PRO A 1 187 ? -12.696 6.666 3.194 1.00 94.50 187 PRO A O 1
ATOM 1564 N N . GLN A 1 188 ? -10.602 7.281 3.737 1.00 94.81 188 GLN A N 1
ATOM 1565 C CA . GLN A 1 188 ? -10.180 5.960 4.196 1.00 94.81 188 GLN A CA 1
ATOM 1566 C C . GLN A 1 188 ? -10.989 5.474 5.399 1.00 94.81 188 GLN A C 1
ATOM 1568 O O . GLN A 1 188 ? -11.161 4.274 5.546 1.00 94.81 188 GLN A O 1
ATOM 1573 N N . LEU A 1 189 ? -11.570 6.360 6.217 1.00 96.62 189 LEU A N 1
ATOM 1574 C CA . LEU A 1 189 ? -12.436 5.947 7.330 1.00 96.62 189 LEU A CA 1
ATOM 1575 C C . LEU A 1 189 ? -13.712 5.232 6.848 1.00 96.62 189 LEU A C 1
ATOM 1577 O O . LEU A 1 189 ? -14.311 4.447 7.584 1.00 96.62 189 LEU A O 1
ATOM 1581 N N . LYS A 1 190 ? -14.142 5.488 5.607 1.00 95.00 190 LYS A N 1
ATOM 1582 C CA . LYS A 1 190 ? -15.347 4.891 5.004 1.00 95.00 190 LYS A CA 1
ATOM 1583 C C . LYS A 1 190 ? -15.021 3.795 3.985 1.00 95.00 190 LYS A C 1
ATOM 1585 O O . LYS A 1 190 ? -15.906 3.003 3.668 1.00 95.00 190 LYS A O 1
ATOM 1590 N N . ASP A 1 191 ? -13.788 3.770 3.480 1.00 93.62 191 ASP A N 1
ATOM 1591 C CA . ASP A 1 191 ? -13.304 2.863 2.434 1.00 93.62 191 ASP A CA 1
ATOM 1592 C C . ASP A 1 191 ? -11.884 2.357 2.753 1.00 93.62 191 ASP A C 1
ATOM 1594 O O . ASP A 1 191 ? -10.946 2.510 1.966 1.00 93.62 191 ASP A O 1
ATOM 1598 N N . PHE A 1 192 ? -11.704 1.786 3.947 1.00 94.50 192 PHE A N 1
ATOM 1599 C CA . PHE A 1 192 ? -10.420 1.235 4.371 1.00 94.50 192 PHE A CA 1
ATOM 1600 C C . PHE A 1 192 ? -10.203 -0.150 3.762 1.00 94.50 192 PHE A C 1
ATOM 1602 O O . PHE A 1 192 ? -11.090 -1.002 3.793 1.00 94.50 192 PHE A O 1
ATOM 1609 N N . ARG A 1 193 ? -9.000 -0.419 3.256 1.00 89.62 193 ARG A N 1
ATOM 1610 C CA . ARG A 1 193 ? -8.588 -1.761 2.827 1.00 89.62 193 ARG A CA 1
ATOM 1611 C C . ARG A 1 193 ? -7.489 -2.248 3.757 1.00 89.62 193 ARG A C 1
ATOM 1613 O O . ARG A 1 193 ? -6.394 -1.695 3.745 1.00 89.62 193 ARG A O 1
ATOM 1620 N N . GLY A 1 194 ? -7.806 -3.270 4.548 1.00 81.25 194 GLY A N 1
ATOM 1621 C CA . GLY A 1 194 ? -6.861 -3.865 5.486 1.00 81.25 194 GLY A CA 1
ATOM 1622 C C . GLY A 1 194 ? -5.721 -4.628 4.786 1.00 81.25 194 GLY A C 1
ATOM 1623 O O . GLY A 1 194 ? -5.861 -5.009 3.618 1.00 81.25 194 GLY A O 1
ATOM 1624 N N . PRO A 1 195 ? -4.624 -4.911 5.508 1.00 68.75 195 PRO A N 1
ATOM 1625 C CA . PRO A 1 195 ? -3.374 -5.422 4.933 1.00 68.75 195 PRO A CA 1
ATOM 1626 C C . PRO A 1 195 ? -3.407 -6.861 4.378 1.00 68.75 195 PRO A C 1
ATOM 1628 O O . PRO A 1 195 ? -2.476 -7.256 3.682 1.00 68.75 195 PRO A O 1
ATOM 1631 N N . PHE A 1 196 ? -4.481 -7.635 4.601 1.00 62.47 196 PHE A N 1
ATOM 1632 C CA . PHE A 1 196 ? -4.620 -9.029 4.102 1.00 62.47 196 PHE A CA 1
ATOM 1633 C C . PHE A 1 196 ? -5.840 -9.252 3.217 1.00 62.47 196 PHE A C 1
ATOM 1635 O O . PHE A 1 196 ? -5.967 -10.280 2.555 1.00 62.47 196 PHE A O 1
ATOM 1642 N N . GLN A 1 197 ? -6.756 -8.289 3.187 1.00 63.34 197 GLN A N 1
ATOM 1643 C CA . GLN A 1 197 ? -8.020 -8.417 2.479 1.00 63.34 197 GLN A CA 1
ATOM 1644 C C . GLN A 1 197 ? -8.231 -7.214 1.579 1.00 63.34 197 GLN A C 1
ATOM 1646 O O . GLN A 1 197 ? -9.248 -6.535 1.642 1.00 63.34 197 GLN A O 1
ATOM 1651 N N . PHE A 1 198 ? -7.285 -6.989 0.667 1.00 68.56 198 PHE A N 1
ATOM 1652 C CA . PHE A 1 198 ? -7.362 -5.890 -0.296 1.00 68.56 198 PHE A CA 1
ATOM 1653 C C . PHE A 1 198 ? -8.636 -5.907 -1.145 1.00 68.56 198 PHE A C 1
ATOM 1655 O O . PHE A 1 198 ? -8.960 -4.895 -1.755 1.00 68.56 198 PHE A O 1
ATOM 1662 N N . LYS A 1 199 ? -9.366 -7.029 -1.212 1.00 75.94 199 LYS A N 1
ATOM 1663 C CA . LYS A 1 199 ? -10.662 -7.131 -1.899 1.00 75.94 199 LYS A CA 1
ATOM 1664 C C . LYS A 1 199 ? -11.833 -6.599 -1.069 1.00 75.94 199 LYS A C 1
ATOM 1666 O O . LYS A 1 199 ? -12.807 -6.146 -1.663 1.00 75.94 199 LYS A O 1
ATOM 1671 N N . ILE A 1 200 ? -11.731 -6.640 0.256 1.00 85.38 200 ILE A N 1
ATOM 1672 C CA . ILE A 1 200 ? -12.788 -6.224 1.174 1.00 85.38 200 ILE A CA 1
ATOM 1673 C C . ILE A 1 200 ? -12.533 -4.778 1.585 1.00 85.38 200 ILE A C 1
ATOM 1675 O O . ILE A 1 200 ? -11.409 -4.366 1.870 1.00 85.38 200 ILE A O 1
ATOM 1679 N N . LYS A 1 201 ? -13.607 -3.998 1.554 1.00 89.62 201 LYS A N 1
ATOM 1680 C CA . LYS A 1 201 ? -13.621 -2.610 1.990 1.00 89.62 201 LYS A CA 1
ATOM 1681 C C . LYS A 1 201 ? -14.309 -2.549 3.338 1.00 89.62 201 LYS A C 1
ATOM 1683 O O . LYS A 1 201 ? -15.404 -3.084 3.495 1.00 89.62 201 LYS A O 1
ATOM 1688 N N . TYR A 1 202 ? -13.669 -1.882 4.278 1.00 93.00 202 TYR A N 1
ATOM 1689 C CA . TYR A 1 202 ? -14.157 -1.694 5.625 1.00 93.00 202 TYR A CA 1
ATOM 1690 C C . TYR A 1 202 ? -14.614 -0.257 5.804 1.00 93.00 202 TYR A C 1
ATOM 1692 O O . TYR A 1 202 ? -13.875 0.694 5.547 1.00 93.00 202 TYR A O 1
ATOM 1700 N N . ASN A 1 203 ? -15.833 -0.111 6.304 1.00 95.44 203 ASN A N 1
ATOM 1701 C CA . ASN A 1 203 ? -16.251 1.122 6.932 1.00 95.44 203 ASN A CA 1
ATOM 1702 C C . ASN A 1 203 ? -15.845 1.054 8.405 1.00 95.44 203 ASN A C 1
ATOM 1704 O O . ASN A 1 203 ? -16.351 0.212 9.149 1.00 95.44 203 ASN A O 1
ATOM 1708 N N . ILE A 1 204 ? -14.931 1.924 8.823 1.00 96.50 204 ILE A N 1
ATOM 1709 C CA . ILE A 1 204 ? -14.329 1.858 10.155 1.00 96.50 204 ILE A CA 1
ATOM 1710 C C . ILE A 1 204 ? -15.376 2.070 11.254 1.00 96.50 204 ILE A C 1
ATOM 1712 O O . ILE A 1 204 ? -15.343 1.374 12.263 1.00 96.50 204 ILE A O 1
ATOM 1716 N N . PHE A 1 205 ? -16.372 2.932 11.041 1.00 96.00 205 PHE A N 1
ATOM 1717 C CA . PHE A 1 205 ? -17.452 3.150 12.012 1.00 96.00 205 PHE A CA 1
ATOM 1718 C C . PHE A 1 205 ? -18.323 1.902 12.208 1.00 96.00 205 PHE A C 1
ATOM 1720 O O . PHE A 1 205 ? -18.698 1.572 13.332 1.00 96.00 205 PHE A O 1
ATOM 1727 N N . GLN A 1 206 ? -18.615 1.168 11.129 1.00 94.19 206 GLN A N 1
ATOM 1728 C CA . GLN A 1 206 ? -19.326 -0.112 11.226 1.00 94.19 206 GLN A CA 1
ATOM 1729 C C . GLN A 1 206 ? -18.475 -1.167 11.940 1.00 94.19 206 GLN A C 1
ATOM 1731 O O . GLN A 1 206 ? -18.984 -1.877 12.806 1.00 94.19 206 GLN A O 1
ATOM 1736 N N . LEU A 1 207 ? -17.178 -1.220 11.626 1.00 93.81 207 LEU A N 1
ATOM 1737 C CA . LEU A 1 207 ? -16.226 -2.137 12.246 1.00 93.81 207 LEU A CA 1
ATOM 1738 C C . LEU A 1 207 ? -16.148 -1.928 13.765 1.00 93.81 207 LEU A C 1
ATOM 1740 O O . LEU A 1 207 ? -16.260 -2.889 14.526 1.00 93.81 207 LEU A O 1
ATOM 1744 N N . ILE A 1 208 ? -16.020 -0.670 14.197 1.00 94.62 208 ILE A N 1
ATOM 1745 C CA . ILE A 1 208 ? -15.997 -0.275 15.610 1.00 94.62 208 ILE A CA 1
ATOM 1746 C C . ILE A 1 208 ? -17.304 -0.685 16.297 1.00 94.62 208 ILE A C 1
ATOM 1748 O O . ILE A 1 208 ? -17.267 -1.306 17.357 1.00 94.62 208 ILE A O 1
ATOM 1752 N N . ARG A 1 209 ? -18.468 -0.408 15.696 1.00 92.31 209 ARG A N 1
ATOM 1753 C CA . ARG A 1 209 ? -19.762 -0.806 16.278 1.00 92.31 209 ARG A CA 1
ATOM 1754 C C . ARG A 1 209 ? -19.887 -2.311 16.488 1.00 92.31 209 ARG A C 1
ATOM 1756 O O . ARG A 1 209 ? -20.384 -2.726 17.525 1.00 92.31 209 ARG A O 1
ATOM 1763 N N . GLN A 1 210 ? -19.451 -3.098 15.510 1.00 91.94 210 GLN A N 1
ATOM 1764 C CA . GLN A 1 210 ? -19.627 -4.551 15.507 1.00 91.94 210 GLN A CA 1
ATOM 1765 C C . GLN A 1 210 ? -18.629 -5.300 16.388 1.00 91.94 210 GLN A C 1
ATOM 1767 O O . GLN A 1 210 ? -18.949 -6.393 16.836 1.00 91.94 210 GLN A O 1
ATOM 1772 N N . ASN A 1 211 ? -17.430 -4.754 16.606 1.00 90.62 211 ASN A N 1
ATOM 1773 C CA . ASN A 1 211 ? -16.348 -5.500 17.259 1.00 90.62 211 ASN A CA 1
ATOM 1774 C C . ASN A 1 211 ? -15.850 -4.859 18.558 1.00 90.62 211 ASN A C 1
ATOM 1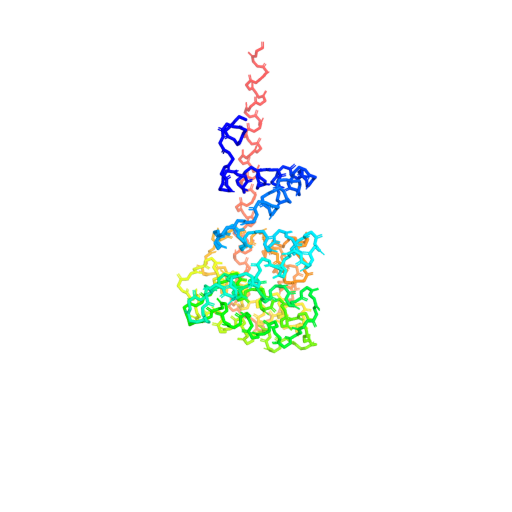776 O O . ASN A 1 211 ? -15.249 -5.547 19.381 1.00 90.62 211 ASN A O 1
ATOM 1780 N N . ILE A 1 212 ? -16.069 -3.552 18.733 1.00 90.19 212 ILE A N 1
ATOM 1781 C CA . ILE A 1 212 ? -15.553 -2.780 19.870 1.00 90.19 212 ILE A CA 1
ATOM 1782 C C . ILE A 1 212 ? -16.694 -2.326 20.789 1.00 90.19 212 ILE A C 1
ATOM 1784 O O . ILE A 1 212 ? -16.589 -2.468 22.001 1.00 90.19 212 ILE A O 1
ATOM 1788 N N . LEU A 1 213 ? -17.801 -1.810 20.245 1.00 86.94 213 LEU A N 1
ATOM 1789 C CA . LEU A 1 213 ? -18.917 -1.274 21.048 1.00 86.94 213 LEU A CA 1
ATOM 1790 C C . LEU A 1 213 ? -19.949 -2.332 21.487 1.00 86.94 213 LEU A C 1
ATOM 1792 O O . LEU A 1 213 ? -21.035 -1.969 21.934 1.00 86.94 213 LEU A O 1
ATOM 1796 N N . THR A 1 214 ? -19.642 -3.623 21.349 1.00 76.88 214 THR A N 1
ATOM 1797 C CA . THR A 1 214 ? -20.552 -4.732 21.689 1.00 76.88 214 THR A CA 1
ATOM 1798 C C . THR A 1 214 ? -20.477 -5.179 23.147 1.00 76.88 214 THR A C 1
ATOM 1800 O O . THR A 1 214 ? -21.376 -5.875 23.608 1.00 76.88 214 THR A O 1
ATOM 1803 N N . GLU A 1 215 ? -19.422 -4.815 23.875 1.00 62.12 215 GLU A N 1
ATOM 1804 C CA . GLU A 1 215 ? -19.214 -5.244 25.260 1.00 62.12 215 GLU A CA 1
ATOM 1805 C C . GLU A 1 215 ? -19.631 -4.143 26.244 1.00 62.12 215 GLU A C 1
ATOM 1807 O O . GLU A 1 215 ? -19.317 -2.964 26.069 1.00 62.12 215 GLU A O 1
ATOM 1812 N N . TYR A 1 216 ? -20.359 -4.537 27.295 1.00 53.72 216 TYR A N 1
ATOM 1813 C CA . TYR A 1 216 ? -20.787 -3.689 28.416 1.00 53.72 216 TYR A CA 1
ATOM 1814 C C . TYR A 1 216 ? -19.600 -3.380 29.345 1.00 53.72 216 TYR A C 1
ATOM 1816 O O . TYR A 1 216 ? -19.638 -3.632 30.547 1.00 53.72 216 TYR A O 1
ATOM 1824 N N . ASP A 1 217 ? -18.495 -2.894 28.793 1.00 51.22 217 ASP A N 1
ATOM 1825 C CA . ASP A 1 217 ? -17.254 -2.845 29.545 1.00 51.22 217 ASP A CA 1
ATOM 1826 C C . ASP A 1 217 ? -17.057 -1.479 30.225 1.00 51.22 217 ASP A C 1
ATOM 1828 O O . ASP A 1 217 ? -16.872 -0.431 29.597 1.00 51.22 217 ASP A O 1
ATOM 1832 N N . LYS A 1 218 ? -17.127 -1.509 31.561 1.00 54.97 218 LYS A N 1
ATOM 1833 C CA . LYS A 1 218 ? -16.901 -0.373 32.464 1.00 54.97 218 LYS A CA 1
ATOM 1834 C C . LYS A 1 218 ? -15.419 0.060 32.518 1.00 54.97 218 LYS A C 1
ATOM 1836 O O . LYS A 1 218 ? -15.131 1.059 33.174 1.00 54.97 218 LYS A O 1
ATOM 1841 N N . SER A 1 219 ? -14.491 -0.631 31.840 1.00 55.06 219 SER A N 1
ATOM 1842 C CA . SER A 1 219 ? -13.034 -0.406 31.930 1.00 55.06 219 SER A CA 1
ATOM 1843 C C . SER A 1 219 ? -12.411 0.508 30.852 1.00 55.06 219 SER A C 1
ATOM 1845 O O . SER A 1 219 ? -11.240 0.869 30.971 1.00 55.06 219 SER A O 1
ATOM 1847 N N . TYR A 1 220 ? -13.166 0.969 29.842 1.00 53.81 220 TYR A N 1
ATOM 1848 C CA . TYR A 1 220 ? -12.616 1.725 28.689 1.00 53.81 220 TYR A CA 1
ATOM 1849 C C . TYR A 1 220 ? -13.072 3.198 28.574 1.00 53.81 220 TYR A C 1
ATOM 1851 O O . TYR A 1 220 ? -12.987 3.815 27.505 1.00 53.81 220 TYR A O 1
ATOM 1859 N N . GLY A 1 221 ? -13.569 3.749 29.684 1.00 67.69 221 GLY A N 1
ATOM 1860 C CA . GLY A 1 221 ? -14.321 5.003 29.848 1.00 67.69 221 GLY A CA 1
ATOM 1861 C C . GLY A 1 221 ? -14.329 6.018 28.694 1.00 67.69 221 GLY A C 1
ATOM 1862 O O . GLY A 1 221 ? -15.344 6.169 28.013 1.00 67.69 221 GLY A O 1
ATOM 1863 N N . ALA A 1 222 ? -13.241 6.771 28.501 1.00 81.81 222 ALA A N 1
ATOM 1864 C CA . ALA A 1 222 ? -13.235 7.923 27.591 1.00 81.81 222 ALA A CA 1
ATOM 1865 C C . ALA A 1 222 ? -13.190 7.527 26.105 1.00 81.81 222 ALA A C 1
ATOM 1867 O O . ALA A 1 222 ? -14.000 8.017 25.317 1.00 81.81 222 ALA A O 1
ATOM 1868 N N . THR A 1 223 ? -12.297 6.605 25.726 1.00 88.44 223 THR A N 1
ATOM 1869 C CA . THR A 1 223 ? -12.087 6.206 24.324 1.00 88.44 223 THR A CA 1
ATOM 1870 C C . THR A 1 223 ? -13.358 5.636 23.703 1.00 88.44 223 THR A C 1
ATOM 1872 O O . THR A 1 223 ? -13.752 6.059 22.617 1.00 88.44 223 THR A O 1
ATOM 1875 N N . LEU A 1 224 ? -14.048 4.721 24.395 1.00 85.75 224 LEU A N 1
ATOM 1876 C CA . LEU A 1 224 ? -15.290 4.147 23.868 1.00 85.75 224 LEU A CA 1
ATOM 1877 C C . LEU A 1 224 ? -16.418 5.168 23.781 1.00 85.75 224 LEU A C 1
ATOM 1879 O O . LEU A 1 224 ? -17.182 5.137 22.819 1.00 85.75 224 LEU A O 1
ATOM 1883 N N . LYS A 1 225 ? -16.522 6.082 24.753 1.00 87.75 225 LYS A N 1
ATOM 1884 C CA . LYS A 1 225 ? -17.523 7.154 24.719 1.00 87.75 225 LYS A CA 1
ATOM 1885 C C . LYS A 1 225 ? -17.321 8.045 23.495 1.00 87.75 225 LYS A C 1
ATOM 1887 O O . LYS A 1 225 ? -18.280 8.326 22.782 1.00 87.75 225 LYS A O 1
ATOM 1892 N N . GLU A 1 226 ? -16.081 8.439 23.218 1.00 93.19 226 GLU A N 1
ATOM 1893 C CA . GLU A 1 226 ? -15.756 9.224 22.029 1.00 93.19 226 GLU A CA 1
ATOM 1894 C C . GLU A 1 226 ? -16.027 8.452 20.735 1.00 93.19 226 GLU A C 1
ATOM 1896 O O . GLU A 1 226 ? -16.703 8.964 19.845 1.00 93.19 226 GLU A O 1
ATOM 1901 N N . LEU A 1 227 ? -15.568 7.200 20.637 1.00 93.62 227 LEU A N 1
ATOM 1902 C CA . LEU A 1 227 ? -15.836 6.354 19.472 1.00 93.62 227 LEU A CA 1
ATOM 1903 C C . LEU A 1 227 ? -17.336 6.165 19.232 1.00 93.62 227 LEU A C 1
ATOM 1905 O O . LEU A 1 227 ? -17.782 6.223 18.086 1.00 93.62 227 LEU A O 1
ATOM 1909 N N . LYS A 1 228 ? -18.123 5.981 20.298 1.00 91.56 228 LYS A N 1
ATOM 1910 C CA . LYS A 1 228 ? -19.584 5.898 20.227 1.00 91.56 228 LYS A CA 1
ATOM 1911 C C . LYS A 1 228 ? -20.180 7.188 19.668 1.00 91.56 228 LYS A C 1
ATOM 1913 O O . LYS A 1 228 ? -21.013 7.104 18.770 1.00 91.56 228 LYS A O 1
ATOM 1918 N N . ASN A 1 229 ? -19.730 8.354 20.131 1.00 92.38 229 ASN A N 1
ATOM 1919 C CA . ASN A 1 229 ? -20.190 9.645 19.614 1.00 92.38 229 ASN A CA 1
ATOM 1920 C C . ASN A 1 229 ? -19.875 9.800 18.121 1.00 92.38 229 ASN A C 1
ATOM 1922 O O . ASN A 1 229 ? -20.791 10.034 17.338 1.00 92.38 229 ASN A O 1
ATOM 1926 N N . TYR A 1 230 ? -18.630 9.548 17.701 1.00 94.88 230 TYR A N 1
ATOM 1927 C CA . TYR A 1 230 ? -18.251 9.586 16.282 1.00 94.88 230 TYR A CA 1
ATOM 1928 C C . TYR A 1 230 ? -19.074 8.613 15.430 1.00 94.88 230 TYR A C 1
ATOM 1930 O O . TYR A 1 230 ? -19.487 8.930 14.314 1.00 94.88 230 TYR A O 1
ATOM 1938 N N . CYS A 1 231 ? -19.351 7.421 15.956 1.00 93.00 231 CYS A N 1
ATOM 1939 C CA . CYS A 1 231 ? -20.196 6.444 15.286 1.00 93.00 231 CYS A CA 1
ATOM 1940 C C . CYS A 1 231 ? -21.657 6.909 15.165 1.00 93.00 231 CYS A C 1
ATOM 1942 O O . CYS A 1 231 ? -22.312 6.552 14.186 1.00 93.00 231 CYS A O 1
ATOM 1944 N N . ILE A 1 232 ? -22.200 7.642 16.142 1.00 91.56 232 ILE A N 1
ATOM 1945 C CA . ILE A 1 232 ? -23.555 8.226 16.093 1.00 91.56 232 ILE A CA 1
ATOM 1946 C C . ILE A 1 232 ? -23.597 9.378 15.086 1.00 91.56 232 ILE A C 1
ATOM 1948 O O . ILE A 1 232 ? -24.473 9.407 14.226 1.00 91.56 232 ILE A O 1
ATOM 1952 N N . GLU A 1 233 ? -22.621 10.284 15.133 1.00 91.75 233 GLU A N 1
ATOM 1953 C CA . GLU A 1 233 ? -22.503 11.396 14.185 1.00 91.75 233 GLU A CA 1
ATOM 1954 C C . GLU A 1 233 ? -22.430 10.901 12.738 1.00 91.75 233 GLU A C 1
ATOM 1956 O O . GLU A 1 233 ? -23.142 11.404 11.866 1.00 91.75 233 GLU A O 1
ATOM 1961 N N . TYR A 1 234 ? -21.628 9.862 12.489 1.00 92.06 234 TYR A N 1
ATOM 1962 C CA . TYR A 1 234 ? -21.534 9.229 11.179 1.00 92.06 234 TYR A CA 1
ATOM 1963 C C . TYR A 1 234 ? -22.888 8.684 10.687 1.00 92.06 234 TYR A C 1
ATOM 1965 O O . TYR A 1 234 ? -23.241 8.859 9.516 1.00 92.06 234 TYR A O 1
ATOM 1973 N N . GLU A 1 235 ? -23.669 8.043 11.561 1.00 88.31 235 GLU A N 1
ATOM 1974 C CA . GLU A 1 235 ? -25.000 7.539 11.205 1.00 88.31 235 GLU A CA 1
ATOM 1975 C C . GLU A 1 235 ? -25.994 8.661 10.918 1.00 88.31 235 GLU A C 1
ATOM 1977 O O . GLU A 1 235 ? -26.703 8.592 9.912 1.00 88.31 235 GLU A O 1
ATOM 1982 N N . ASN A 1 236 ? -25.995 9.717 11.731 1.00 88.31 236 ASN A N 1
ATOM 1983 C CA . ASN A 1 236 ? -26.859 10.879 11.534 1.00 88.31 236 ASN A CA 1
ATOM 1984 C C . ASN A 1 236 ? -26.574 11.560 10.184 1.00 88.31 236 ASN A C 1
ATOM 1986 O O . ASN A 1 236 ? -27.497 11.850 9.423 1.00 88.31 236 ASN A O 1
ATOM 1990 N N . GLN A 1 237 ? -25.296 11.733 9.823 1.00 85.44 237 GLN A N 1
ATOM 1991 C CA . GLN A 1 237 ? -24.896 12.269 8.513 1.00 85.44 237 GLN A CA 1
ATOM 1992 C C . GLN A 1 237 ? -25.348 11.369 7.352 1.00 85.44 237 GLN A C 1
ATOM 1994 O O . GLN A 1 237 ? -25.792 11.850 6.304 1.00 85.44 237 GLN A O 1
ATOM 1999 N N . LYS A 1 238 ? -25.264 10.045 7.523 1.00 81.44 238 LYS A N 1
ATOM 2000 C CA . LYS A 1 238 ? -25.723 9.079 6.518 1.00 81.44 238 LYS A CA 1
ATOM 2001 C C . LYS A 1 238 ? -27.246 9.120 6.339 1.00 81.44 238 LYS A C 1
ATOM 2003 O O . LYS A 1 238 ? -27.728 9.055 5.213 1.00 81.44 238 LYS A O 1
ATOM 2008 N N . GLN A 1 239 ? -28.009 9.254 7.422 1.00 73.94 239 GLN A N 1
ATOM 2009 C CA . GLN A 1 239 ? -29.468 9.380 7.357 1.00 73.94 239 GLN A CA 1
ATOM 2010 C C . GLN A 1 239 ? -29.900 10.709 6.723 1.00 73.94 239 GLN A C 1
ATOM 2012 O O . GLN A 1 239 ? -30.747 10.700 5.831 1.00 73.94 239 GLN A O 1
ATOM 2017 N N . GLY A 1 240 ? -29.271 11.827 7.101 1.00 68.88 240 GLY A N 1
ATOM 2018 C CA . GLY A 1 240 ? -29.554 13.144 6.521 1.00 68.88 240 GLY A CA 1
ATOM 2019 C C . GLY A 1 240 ? -29.254 13.218 5.021 1.00 68.88 240 GLY A C 1
ATOM 2020 O O . GLY A 1 240 ? -30.077 13.700 4.246 1.00 68.88 240 GLY A O 1
ATOM 2021 N N . SER A 1 241 ? -28.122 12.659 4.580 1.00 69.25 241 SER A N 1
ATOM 2022 C CA . SER A 1 241 ? -27.785 12.580 3.148 1.00 69.25 241 SER A CA 1
ATOM 2023 C C . SER A 1 241 ? -28.736 11.670 2.360 1.00 69.25 241 SER A C 1
ATOM 2025 O O . SER A 1 241 ? -29.123 12.005 1.242 1.00 69.25 241 SER A O 1
ATOM 2027 N N . ASN A 1 242 ? -29.182 10.553 2.941 1.00 64.81 242 ASN A N 1
ATOM 2028 C CA . ASN A 1 242 ? -30.203 9.703 2.325 1.00 64.81 242 ASN A CA 1
ATOM 2029 C C . ASN A 1 242 ? -31.563 10.411 2.209 1.00 64.81 242 ASN A C 1
ATOM 2031 O O . ASN A 1 242 ? -32.243 10.246 1.196 1.00 64.81 242 ASN A O 1
ATOM 2035 N N . ALA A 1 243 ? -31.945 11.211 3.208 1.00 58.38 243 ALA A N 1
ATOM 2036 C CA . ALA A 1 243 ? -33.174 11.998 3.184 1.00 58.38 243 ALA A CA 1
ATOM 2037 C C . ALA A 1 243 ? -33.139 13.074 2.084 1.00 58.38 243 ALA A C 1
ATOM 2039 O O . ALA A 1 243 ? -34.072 13.131 1.282 1.00 58.38 243 ALA A O 1
ATOM 2040 N N . LEU A 1 244 ? -32.046 13.841 1.969 1.00 59.72 244 LEU A N 1
ATOM 2041 C CA . LEU A 1 244 ? -31.847 14.812 0.881 1.00 59.72 244 LEU A CA 1
ATOM 2042 C C . LEU A 1 244 ? -31.885 14.150 -0.503 1.00 59.72 244 LEU A C 1
ATOM 2044 O O . LEU A 1 244 ? -32.686 14.540 -1.344 1.00 59.72 244 LEU A O 1
ATOM 2048 N N . ASN A 1 245 ? -31.135 13.062 -0.705 1.00 64.38 245 ASN A N 1
ATOM 2049 C CA . ASN A 1 245 ? -31.145 12.330 -1.977 1.00 64.38 245 ASN A CA 1
ATOM 2050 C C . ASN A 1 245 ? -32.539 11.777 -2.336 1.00 64.38 245 ASN A C 1
ATOM 2052 O O . ASN A 1 245 ? -32.879 11.627 -3.512 1.00 64.38 245 ASN A O 1
ATOM 2056 N N . SER A 1 246 ? -33.352 11.432 -1.331 1.00 63.47 246 SER A N 1
ATOM 2057 C CA . SER A 1 246 ? -34.730 10.978 -1.542 1.00 63.47 246 SER A CA 1
ATOM 2058 C C . SER A 1 246 ? -35.674 12.120 -1.929 1.00 63.47 246 SER A C 1
ATOM 2060 O O . SER A 1 246 ? -36.569 11.912 -2.748 1.00 63.47 246 SER A O 1
ATOM 2062 N N . LEU A 1 247 ? -35.455 13.320 -1.381 1.00 65.94 247 LEU A N 1
ATOM 2063 C CA . LEU A 1 247 ? -36.182 14.537 -1.735 1.00 65.94 247 LEU A CA 1
ATOM 2064 C C . LEU A 1 247 ? -35.837 14.960 -3.162 1.00 65.94 247 LEU A C 1
ATOM 2066 O O . LEU A 1 247 ? -36.752 15.133 -3.960 1.00 65.94 247 LEU A O 1
ATOM 2070 N N . ASP A 1 248 ? -34.555 14.994 -3.524 1.00 68.81 248 ASP A N 1
ATOM 2071 C CA . ASP A 1 248 ? -34.104 15.353 -4.875 1.00 68.81 248 ASP A CA 1
ATOM 2072 C C . ASP A 1 248 ? -34.676 14.406 -5.940 1.00 68.81 248 ASP A C 1
ATOM 2074 O O . ASP A 1 248 ? -35.162 14.843 -6.984 1.00 68.81 248 ASP A O 1
ATOM 2078 N N . LYS A 1 249 ? -34.732 13.097 -5.650 1.00 65.38 249 LYS A N 1
ATOM 2079 C CA . LYS A 1 249 ? -35.406 12.118 -6.521 1.00 65.38 249 LYS A CA 1
ATOM 2080 C C . LYS A 1 249 ? -36.912 12.358 -6.643 1.00 65.38 249 LYS A C 1
ATOM 2082 O O . LYS A 1 249 ? -37.467 12.156 -7.723 1.00 65.38 249 LYS A O 1
ATOM 2087 N N . LYS A 1 250 ? -37.589 12.756 -5.560 1.00 71.56 250 LYS A N 1
ATOM 2088 C CA . LYS A 1 250 ? -39.023 13.094 -5.593 1.00 71.56 250 LYS A CA 1
ATOM 2089 C C . LYS A 1 250 ? -39.275 14.372 -6.393 1.00 71.56 250 LYS A C 1
ATOM 2091 O O . LYS A 1 250 ? -40.199 14.383 -7.200 1.00 71.56 250 LYS A O 1
ATOM 2096 N N . PHE A 1 251 ? -38.441 15.398 -6.225 1.00 66.25 251 PHE A N 1
ATOM 2097 C CA . PHE A 1 251 ? -38.511 16.639 -6.999 1.00 66.25 251 PHE A CA 1
ATOM 2098 C C . PHE A 1 251 ? -38.268 16.397 -8.492 1.00 66.25 251 PHE A C 1
ATOM 2100 O O . PHE A 1 251 ? -39.072 16.836 -9.311 1.00 66.25 251 PHE A O 1
ATOM 2107 N N . ALA A 1 252 ? -37.240 15.623 -8.854 1.00 66.69 252 ALA A N 1
ATOM 2108 C CA . ALA A 1 252 ? -36.970 15.263 -10.247 1.00 66.69 252 ALA A CA 1
ATOM 2109 C C . ALA A 1 252 ? -38.147 14.510 -10.897 1.00 66.69 252 ALA A C 1
ATOM 2111 O O . ALA A 1 252 ? -38.521 14.801 -12.029 1.00 66.69 252 ALA A O 1
ATOM 2112 N N . LYS A 1 253 ? -38.786 13.591 -10.159 1.00 70.75 253 LYS A N 1
ATOM 2113 C CA . LYS A 1 253 ? -39.965 12.851 -10.637 1.00 70.75 253 LYS A CA 1
ATOM 2114 C C . LYS A 1 253 ? -41.216 13.731 -10.764 1.00 70.75 253 LYS A C 1
ATOM 2116 O O . LYS A 1 253 ? -42.044 13.488 -11.632 1.00 70.75 253 LYS A O 1
ATOM 2121 N N . ALA A 1 254 ? -41.370 14.739 -9.905 1.00 66.81 254 ALA A N 1
ATOM 2122 C CA . ALA A 1 254 ? -42.479 15.691 -9.978 1.00 66.81 254 ALA A CA 1
ATOM 2123 C C . ALA A 1 254 ? -42.334 16.672 -11.154 1.00 66.81 254 ALA A C 1
ATOM 2125 O O . ALA A 1 254 ? -43.338 17.095 -11.720 1.00 66.81 254 ALA A O 1
ATOM 2126 N N . LEU A 1 255 ? -41.098 17.008 -11.536 1.00 65.50 255 LEU A N 1
ATOM 2127 C CA . LEU A 1 255 ? -40.804 17.814 -12.724 1.00 65.50 255 LEU A CA 1
ATOM 2128 C C . LEU A 1 255 ? -41.058 17.035 -14.024 1.00 65.50 255 LEU A C 1
ATOM 2130 O O . LEU A 1 255 ? -41.597 17.610 -14.958 1.00 65.50 255 LEU A O 1
ATOM 2134 N N . SER A 1 256 ? -40.778 15.728 -14.064 1.00 65.81 256 SER A N 1
ATOM 2135 C CA . SER A 1 256 ? -41.006 14.894 -15.257 1.00 65.81 256 SER A CA 1
ATOM 2136 C C . SER A 1 256 ? -42.459 14.433 -15.465 1.00 65.81 256 SER A C 1
ATOM 2138 O O . SER A 1 256 ? -42.723 13.673 -16.386 1.00 65.81 256 SER A O 1
ATOM 2140 N N . LEU A 1 257 ? -43.385 14.791 -14.569 1.00 61.28 257 LEU A N 1
ATOM 2141 C CA . LEU A 1 257 ? -44.827 14.503 -14.681 1.00 61.28 257 LEU A CA 1
ATOM 2142 C C . LEU A 1 257 ? -45.643 15.738 -15.109 1.00 61.28 257 LEU A C 1
ATOM 2144 O O . LEU A 1 257 ? -46.869 15.671 -15.154 1.00 61.28 257 LEU A O 1
ATOM 2148 N N . LYS A 1 258 ? -44.976 16.875 -15.350 1.00 56.44 258 LYS A N 1
ATOM 2149 C CA . LYS A 1 258 ? -45.587 18.141 -15.789 1.00 56.44 258 LYS A CA 1
ATOM 2150 C C . LYS A 1 258 ? -45.346 18.460 -17.274 1.00 56.44 258 LYS A C 1
ATOM 2152 O O . LYS A 1 258 ? -45.730 19.544 -17.706 1.00 56.44 258 LYS A O 1
ATOM 2157 N N . GLU A 1 259 ? -44.739 17.539 -18.018 1.00 44.75 259 GLU A N 1
ATOM 2158 C CA . GLU A 1 259 ? -44.642 17.535 -19.489 1.00 44.75 259 GLU A CA 1
ATOM 2159 C C . GLU A 1 259 ? -45.635 16.520 -20.063 1.00 44.75 259 GLU A C 1
ATOM 2161 O O . GLU A 1 259 ? -46.247 16.833 -21.107 1.00 44.75 259 GLU A O 1
#

InterPro domains:
  IPR011990 Tetratricopeptide-like helical domain superfamily [G3DSA:1.25.40.10] (8-110)
  IPR011990 Tetratricopeptide-like helical domain superfamily [G3DSA:1.25.40.10] (117-254)